Protein AF-A0A0G4L3Q8-F1 (afdb_monomer_lite)

Sequence (216 aa):
FKSEVTLAKNARISALPIKFWKDFDVKRSLVQPDTPHHSVRVFPPTNIKAGADYDQIIHSTGSQHAVQLRLDGLTTVNDATKTVEYWKLKKITWKLEETIKTVAPACKKHQPTTTAEGSAPAAQKGASRTETRILGEKHMHDGWKSDYTATDGHVEFGFEYGVAASLLASSKNGAPGFACDSRSLDGTSVSHALMIEMVVSKEWAPAGKPHLAAQT

Structure (mmCIF, N/CA/C/O backbone):
data_AF-A0A0G4L3Q8-F1
#
_entry.id   AF-A0A0G4L3Q8-F1
#
loop_
_atom_site.group_PDB
_atom_site.id
_atom_site.type_symbol
_atom_site.label_atom_id
_atom_site.label_alt_id
_atom_site.label_comp_id
_atom_site.label_asym_id
_atom_site.label_entity_id
_atom_site.label_seq_id
_atom_site.pdbx_PDB_ins_code
_atom_site.Cartn_x
_atom_site.Cartn_y
_atom_site.Cartn_z
_atom_site.occupancy
_atom_site.B_iso_or_equiv
_atom_site.auth_seq_id
_atom_site.auth_comp_id
_atom_site.auth_asym_id
_atom_site.auth_atom_id
_atom_site.pdbx_PDB_model_num
ATOM 1 N N . PHE A 1 1 ? 10.227 -1.300 -37.462 1.00 63.25 1 PHE A N 1
ATOM 2 C CA . PHE A 1 1 ? 9.785 0.010 -38.000 1.00 63.25 1 PHE A CA 1
ATOM 3 C C . PHE A 1 1 ? 10.707 0.405 -39.142 1.00 63.25 1 PHE A C 1
ATOM 5 O O . PHE A 1 1 ? 11.918 0.273 -38.986 1.00 63.25 1 PHE A O 1
ATOM 12 N N . LYS A 1 2 ? 10.152 0.843 -40.277 1.00 68.38 2 LYS A N 1
ATOM 13 C CA . LYS A 1 2 ? 10.918 1.235 -41.467 1.00 68.38 2 LYS A CA 1
ATOM 14 C C . LYS A 1 2 ? 10.494 2.642 -41.875 1.00 68.38 2 LYS A C 1
ATOM 16 O O . LYS A 1 2 ? 9.310 2.859 -42.114 1.00 68.38 2 LYS A O 1
ATOM 21 N N . SER A 1 3 ? 11.444 3.568 -41.940 1.00 67.56 3 SER A N 1
ATOM 22 C CA . SER A 1 3 ? 11.208 4.924 -42.437 1.00 67.56 3 SER A CA 1
ATOM 23 C C . SER A 1 3 ? 12.255 5.310 -43.475 1.00 67.56 3 SER A C 1
ATOM 25 O O . SER A 1 3 ? 13.402 4.854 -43.448 1.00 67.56 3 SER A O 1
ATOM 27 N N . GLU A 1 4 ? 11.828 6.140 -44.417 1.00 73.94 4 GLU A N 1
ATOM 28 C CA . GLU A 1 4 ? 12.645 6.629 -45.519 1.00 73.94 4 GLU A CA 1
ATOM 29 C C . GLU A 1 4 ? 12.457 8.141 -45.616 1.00 73.94 4 GLU A C 1
ATOM 31 O O . GLU A 1 4 ? 11.328 8.630 -45.659 1.00 73.94 4 GLU A O 1
ATOM 36 N N . VAL A 1 5 ? 13.564 8.885 -45.599 1.00 66.81 5 VAL A N 1
ATOM 37 C CA . VAL A 1 5 ? 13.563 10.343 -45.759 1.00 66.81 5 VAL A CA 1
ATOM 38 C C . VAL A 1 5 ? 14.335 10.691 -47.021 1.00 66.81 5 VAL A C 1
ATOM 40 O O . VAL A 1 5 ? 15.497 10.313 -47.183 1.00 66.81 5 VAL A O 1
ATOM 43 N N . THR A 1 6 ? 13.682 11.451 -47.899 1.00 67.50 6 THR A N 1
ATOM 44 C CA . THR A 1 6 ? 14.290 12.005 -49.112 1.00 67.50 6 THR A CA 1
ATOM 45 C C . THR A 1 6 ? 14.382 13.517 -48.957 1.00 67.50 6 THR A C 1
ATOM 47 O O . THR A 1 6 ? 13.378 14.181 -48.697 1.00 67.50 6 THR A O 1
ATOM 50 N N .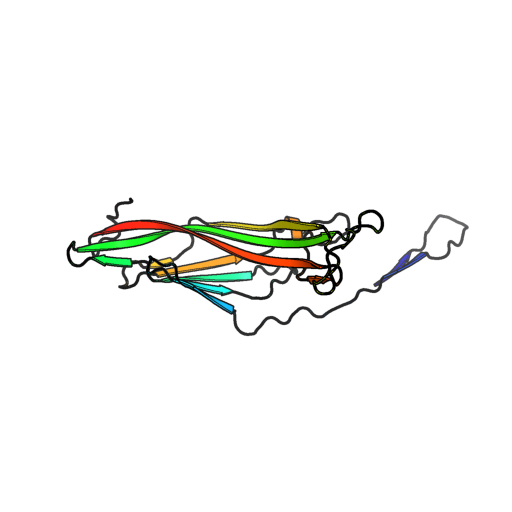 LEU A 1 7 ? 15.587 14.076 -49.076 1.00 57.00 7 LEU A N 1
ATOM 51 C CA . LEU A 1 7 ? 15.808 15.508 -48.894 1.00 57.00 7 LEU A CA 1
ATOM 52 C C . LEU A 1 7 ? 15.445 16.259 -50.185 1.00 57.00 7 LEU A C 1
ATOM 54 O O . LEU A 1 7 ? 16.204 16.238 -51.151 1.00 57.00 7 LEU A O 1
ATOM 58 N N . ALA A 1 8 ? 14.304 16.946 -50.207 1.00 58.22 8 ALA A N 1
ATOM 59 C CA . ALA A 1 8 ? 13.959 17.841 -51.306 1.00 58.22 8 ALA A CA 1
ATOM 60 C C . ALA A 1 8 ? 14.675 19.188 -51.114 1.00 58.22 8 ALA A C 1
ATOM 62 O O . ALA A 1 8 ? 14.182 20.073 -50.417 1.00 58.22 8 ALA A O 1
ATOM 63 N N . LYS A 1 9 ? 15.860 19.356 -51.710 1.00 54.56 9 LYS A N 1
ATOM 64 C CA . LYS A 1 9 ? 16.440 20.690 -51.928 1.00 54.56 9 LYS A CA 1
ATOM 65 C C . LYS A 1 9 ? 16.333 21.047 -53.402 1.00 54.56 9 LYS A C 1
ATOM 67 O O . LYS A 1 9 ? 16.635 20.226 -54.264 1.00 54.56 9 LYS A O 1
ATOM 72 N N . ASN A 1 10 ? 15.874 22.274 -53.651 1.00 57.44 10 ASN A N 1
ATOM 73 C CA . ASN A 1 10 ? 15.723 22.867 -54.974 1.00 57.44 10 ASN A CA 1
ATOM 74 C C . ASN A 1 10 ? 16.906 22.520 -55.882 1.00 57.44 10 ASN A C 1
ATOM 76 O O . ASN A 1 10 ? 18.047 22.826 -55.558 1.00 57.44 10 ASN A O 1
ATOM 80 N N . ALA A 1 11 ? 16.562 21.895 -57.008 1.00 55.97 11 ALA A N 1
ATOM 81 C CA . ALA A 1 11 ? 17.359 21.687 -58.207 1.00 55.97 11 ALA A CA 1
ATOM 82 C C . ALA A 1 11 ? 18.803 21.172 -58.008 1.00 55.97 11 ALA A C 1
ATOM 84 O O . ALA A 1 11 ? 19.736 21.923 -57.749 1.00 55.97 11 ALA A O 1
ATOM 85 N N . ARG A 1 12 ? 18.977 19.892 -58.369 1.00 51.91 12 ARG A N 1
ATOM 86 C CA . ARG A 1 12 ? 20.240 19.246 -58.776 1.00 51.91 12 ARG A CA 1
ATOM 87 C C . ARG A 1 12 ? 21.210 18.883 -57.647 1.00 51.91 12 ARG A C 1
ATOM 89 O O . ARG A 1 12 ? 22.317 19.389 -57.604 1.00 51.91 12 ARG A O 1
ATOM 96 N N . ILE A 1 13 ? 20.825 17.908 -56.826 1.00 53.53 13 ILE A N 1
ATOM 97 C CA . ILE A 1 13 ? 21.628 16.712 -56.502 1.00 53.53 13 ILE A CA 1
ATOM 98 C C . ILE A 1 13 ? 20.611 15.629 -56.114 1.00 53.53 13 ILE A C 1
ATOM 100 O O . ILE A 1 13 ? 19.803 15.826 -55.210 1.00 53.53 13 ILE A O 1
ATOM 104 N N . SER A 1 14 ? 20.625 14.497 -56.821 1.00 55.94 14 SER A N 1
ATOM 105 C CA . SER A 1 14 ? 19.883 13.287 -56.448 1.00 55.94 14 SER A CA 1
ATOM 106 C C . SER A 1 14 ? 20.507 12.714 -55.173 1.00 55.94 14 SER A C 1
ATOM 108 O O . SER A 1 14 ? 21.403 11.872 -55.239 1.00 55.94 14 SER A O 1
ATOM 110 N N . ALA A 1 15 ? 20.097 13.215 -54.009 1.00 61.34 15 ALA A N 1
ATOM 111 C CA . ALA A 1 15 ? 20.537 12.669 -52.734 1.00 61.34 15 ALA A CA 1
ATOM 112 C C . ALA A 1 15 ? 19.872 11.301 -52.528 1.00 61.34 15 ALA A C 1
ATOM 114 O O . ALA A 1 15 ? 18.645 11.198 -52.531 1.00 61.34 15 ALA A O 1
ATOM 115 N N . LEU A 1 16 ? 20.687 10.252 -52.384 1.00 67.12 16 LEU A N 1
ATOM 116 C CA . LEU A 1 16 ? 20.197 8.905 -52.100 1.00 67.12 16 LEU A CA 1
ATOM 117 C C . LEU A 1 16 ? 19.364 8.922 -50.806 1.00 67.12 16 LEU A C 1
ATOM 119 O O . LEU A 1 16 ? 19.786 9.547 -49.826 1.00 67.12 16 LEU A O 1
ATOM 123 N N . PRO A 1 17 ? 18.193 8.264 -50.787 1.00 71.06 17 PRO A N 1
ATOM 124 C CA . PRO A 1 17 ? 17.316 8.273 -49.627 1.00 71.06 17 PRO A CA 1
ATOM 125 C C . PRO A 1 17 ? 18.014 7.644 -48.419 1.00 71.06 17 PRO A C 1
ATOM 127 O O . PRO A 1 17 ? 18.579 6.549 -48.505 1.00 71.06 17 PRO A O 1
ATOM 130 N N . ILE A 1 18 ? 17.960 8.336 -47.280 1.00 78.31 18 ILE A N 1
ATOM 131 C CA . ILE A 1 18 ? 18.480 7.813 -46.018 1.00 78.31 18 ILE A CA 1
ATOM 132 C C . ILE A 1 18 ? 17.416 6.873 -45.456 1.00 78.31 18 ILE A C 1
ATOM 134 O O . ILE A 1 18 ? 16.286 7.282 -45.171 1.00 78.31 18 ILE A O 1
ATOM 138 N N . LYS A 1 19 ? 17.783 5.598 -45.321 1.00 79.12 19 LYS A N 1
ATOM 139 C CA . LYS A 1 19 ? 16.910 4.537 -44.813 1.00 79.12 19 LYS A CA 1
ATOM 140 C C . LYS A 1 19 ? 17.268 4.237 -43.369 1.00 79.12 19 LYS A C 1
ATOM 142 O O . LYS A 1 19 ? 18.431 3.999 -43.057 1.00 79.12 19 LYS A O 1
ATOM 147 N N . PHE A 1 20 ? 16.259 4.209 -42.508 1.00 76.44 20 PHE A N 1
ATOM 148 C CA . PHE A 1 20 ? 16.401 3.801 -41.118 1.00 76.44 20 PHE A CA 1
ATOM 149 C C . PHE A 1 20 ? 15.514 2.584 -40.857 1.00 76.44 20 PHE A C 1
ATOM 151 O O . PHE A 1 20 ? 14.317 2.588 -41.164 1.00 76.44 20 PHE A O 1
ATOM 158 N N . TRP A 1 21 ? 16.101 1.532 -40.288 1.00 80.06 21 TRP A N 1
ATOM 159 C CA . TRP A 1 21 ? 15.371 0.368 -39.801 1.00 80.06 21 TRP A CA 1
ATOM 160 C C . TRP A 1 21 ? 15.714 0.127 -38.335 1.00 80.06 21 TRP A C 1
ATOM 162 O O . TRP A 1 21 ? 16.867 0.220 -37.919 1.00 80.06 21 TRP A O 1
ATOM 172 N N . LYS A 1 22 ? 14.679 -0.170 -37.552 1.00 78.31 22 LYS A N 1
ATOM 173 C CA . LYS A 1 22 ? 14.810 -0.608 -36.166 1.00 78.31 22 LYS A CA 1
ATOM 174 C C . LYS A 1 22 ? 13.884 -1.787 -35.942 1.00 78.31 22 LYS A C 1
ATOM 176 O O . LYS A 1 22 ? 12.665 -1.659 -36.124 1.00 78.31 22 LYS A O 1
ATOM 181 N N . ASP A 1 23 ? 14.472 -2.901 -35.541 1.00 80.00 23 ASP A N 1
ATOM 182 C CA . ASP A 1 23 ? 13.734 -4.073 -35.102 1.00 80.00 23 ASP A CA 1
ATOM 183 C C . ASP A 1 23 ? 13.290 -3.859 -33.657 1.00 80.00 23 ASP A C 1
ATOM 185 O O . ASP A 1 23 ? 14.050 -3.380 -32.811 1.00 80.00 23 ASP A O 1
ATOM 189 N N . PHE A 1 24 ? 12.019 -4.147 -33.399 1.00 68.00 24 PHE A N 1
ATOM 190 C CA . PHE A 1 24 ? 11.442 -4.110 -32.065 1.00 68.00 24 PHE A CA 1
ATOM 191 C C . PHE A 1 24 ? 11.062 -5.533 -31.698 1.00 68.00 24 PHE A C 1
ATOM 193 O O . PHE A 1 24 ? 10.294 -6.172 -32.415 1.00 68.00 24 PHE A O 1
ATOM 200 N N . ASP A 1 25 ? 11.604 -6.013 -30.587 1.00 66.56 25 ASP A N 1
ATOM 201 C CA . ASP A 1 25 ? 11.189 -7.278 -30.001 1.00 66.56 25 ASP A CA 1
ATOM 202 C C . ASP A 1 25 ? 9.809 -7.081 -29.360 1.00 66.56 25 ASP A C 1
ATOM 204 O O . ASP A 1 25 ? 9.678 -6.505 -28.276 1.00 66.56 25 ASP A O 1
ATOM 208 N N . VAL A 1 26 ? 8.760 -7.462 -30.091 1.00 70.25 26 VAL A N 1
ATOM 209 C CA . VAL A 1 26 ? 7.376 -7.362 -29.622 1.00 70.25 26 VAL A CA 1
ATOM 210 C C . VAL A 1 26 ? 7.051 -8.623 -28.835 1.00 70.25 26 VAL A C 1
ATOM 212 O O . VAL A 1 26 ? 6.753 -9.673 -29.402 1.00 70.25 26 VAL A O 1
ATOM 215 N N . LYS A 1 27 ? 7.079 -8.509 -27.508 1.00 71.19 27 LYS A N 1
ATOM 216 C CA . LYS A 1 27 ? 6.591 -9.553 -26.603 1.00 71.19 27 LYS A CA 1
ATOM 217 C C . LYS A 1 27 ? 5.124 -9.313 -26.272 1.00 71.19 27 LYS A C 1
ATOM 219 O O . LYS A 1 27 ? 4.662 -8.173 -26.242 1.00 71.19 27 LYS A O 1
ATOM 224 N N . ARG A 1 28 ? 4.385 -10.394 -26.012 1.00 67.69 28 ARG A N 1
ATOM 225 C CA . ARG A 1 28 ? 3.036 -10.288 -25.446 1.00 67.69 28 ARG A CA 1
ATOM 226 C C . ARG A 1 28 ? 3.139 -9.739 -24.026 1.00 67.69 28 ARG A C 1
ATOM 228 O O . ARG A 1 28 ? 4.090 -10.057 -23.312 1.00 67.69 28 ARG A O 1
ATOM 235 N N . SER A 1 29 ? 2.166 -8.924 -23.631 1.00 71.38 29 SER A N 1
ATOM 236 C CA . SER A 1 29 ? 2.003 -8.557 -22.229 1.00 71.38 29 SER A CA 1
ATOM 237 C C . SER A 1 29 ? 1.800 -9.815 -21.389 1.00 71.38 29 SER A C 1
ATOM 239 O O . SER A 1 29 ? 1.305 -10.834 -21.881 1.00 71.38 29 SER A O 1
ATOM 241 N N . LEU A 1 30 ? 2.186 -9.742 -20.118 1.00 78.50 30 LEU A N 1
ATOM 242 C CA . LEU A 1 30 ? 1.838 -10.794 -19.175 1.00 78.50 30 LEU A CA 1
ATOM 243 C C . LEU A 1 30 ? 0.310 -10.895 -19.092 1.00 78.50 30 LEU A C 1
ATOM 245 O O . LEU A 1 30 ? -0.377 -9.873 -19.106 1.00 78.50 30 LEU A O 1
ATOM 249 N N . VAL A 1 31 ? -0.205 -12.122 -19.072 1.00 80.00 31 VAL A N 1
ATOM 250 C CA . VAL A 1 31 ? -1.642 -12.378 -18.951 1.00 80.00 31 VAL A CA 1
ATOM 251 C C . VAL A 1 31 ? -2.029 -12.154 -17.497 1.00 80.00 31 VAL A C 1
ATOM 253 O O . VAL A 1 31 ? -1.439 -12.766 -16.606 1.00 80.00 31 VAL A O 1
ATOM 256 N N . GLN A 1 32 ? -2.989 -11.264 -17.267 1.00 80.50 32 GLN A N 1
ATOM 257 C CA . GLN A 1 32 ? -3.544 -11.032 -15.943 1.00 80.50 32 GLN A CA 1
ATOM 258 C C . GLN A 1 32 ? -4.293 -12.292 -15.480 1.00 80.50 32 GLN A C 1
ATOM 260 O O . GLN A 1 32 ? -5.039 -12.865 -16.277 1.00 80.50 32 GLN A O 1
ATOM 265 N N . PRO A 1 33 ? -4.085 -12.760 -14.237 1.00 84.75 33 PRO A N 1
ATOM 266 C CA . PRO A 1 33 ? -4.863 -13.865 -13.692 1.00 84.75 33 PRO A CA 1
ATOM 267 C C . PRO A 1 33 ? -6.355 -13.516 -13.651 1.00 84.75 33 PRO A C 1
ATOM 269 O O . PRO A 1 33 ? -6.707 -12.373 -13.368 1.00 84.75 33 PRO A O 1
ATOM 272 N N . ASP A 1 34 ? -7.227 -14.504 -13.867 1.00 84.12 34 ASP A N 1
ATOM 273 C CA . ASP A 1 34 ? -8.686 -14.302 -13.831 1.00 84.12 34 ASP A CA 1
ATOM 274 C C . ASP A 1 34 ? -9.199 -13.907 -12.435 1.00 84.12 34 ASP A C 1
ATOM 276 O O . ASP A 1 34 ? -10.264 -13.307 -12.295 1.00 84.12 34 ASP A O 1
ATOM 280 N N . THR A 1 35 ? -8.446 -14.259 -11.390 1.00 86.38 35 THR A N 1
ATOM 281 C CA . THR A 1 35 ? -8.783 -13.967 -9.996 1.00 86.38 35 THR A CA 1
ATOM 282 C C . THR A 1 35 ? -7.779 -12.991 -9.387 1.00 86.38 35 THR A C 1
ATOM 284 O O . THR A 1 35 ? -6.574 -13.266 -9.456 1.00 86.38 35 THR A O 1
ATOM 287 N N . PRO A 1 36 ? -8.244 -11.916 -8.721 1.00 88.62 36 PRO A N 1
ATOM 288 C CA . PRO A 1 36 ? -7.380 -11.037 -7.945 1.00 88.62 36 PRO A CA 1
ATOM 289 C C . PRO A 1 36 ? -6.593 -11.811 -6.891 1.00 88.62 36 PRO A C 1
ATOM 291 O O . PRO A 1 36 ? -7.048 -12.821 -6.349 1.00 88.62 36 PRO A O 1
ATOM 294 N N . HIS A 1 37 ? -5.396 -11.328 -6.589 1.00 92.12 37 HIS A N 1
ATOM 295 C CA . HIS A 1 37 ? -4.587 -11.914 -5.539 1.00 92.12 37 HIS A CA 1
ATOM 296 C C . HIS A 1 37 ? -5.057 -11.425 -4.174 1.00 92.12 37 HIS A C 1
ATOM 298 O O . HIS A 1 37 ? -5.067 -10.222 -3.914 1.00 92.12 37 HIS A O 1
ATOM 304 N N . HIS A 1 38 ? -5.366 -12.379 -3.298 1.00 94.62 38 HIS A N 1
ATOM 305 C CA . HIS A 1 38 ? -5.764 -12.127 -1.921 1.00 94.62 38 HIS A CA 1
ATOM 306 C C . HIS A 1 38 ? -4.566 -12.263 -0.975 1.00 94.62 38 HIS A C 1
ATOM 308 O O . HIS A 1 38 ? -3.898 -13.298 -0.937 1.00 94.62 38 HIS A O 1
ATOM 314 N N . SER A 1 39 ? -4.295 -11.227 -0.188 1.00 93.81 39 SER A N 1
ATOM 315 C CA . SER A 1 39 ? -3.207 -11.189 0.791 1.00 93.81 39 SER A CA 1
ATOM 316 C C . SER A 1 39 ? -3.744 -10.828 2.166 1.00 93.81 39 SER A C 1
ATOM 318 O O . SER A 1 39 ? -4.487 -9.861 2.298 1.00 93.81 39 SER A O 1
ATOM 320 N N . VAL A 1 40 ? -3.337 -11.566 3.201 1.00 95.19 40 VAL A N 1
ATOM 321 C CA . VAL A 1 40 ? -3.768 -11.324 4.584 1.00 95.19 40 VAL A CA 1
ATOM 322 C C . VAL A 1 40 ? -2.565 -11.077 5.478 1.00 95.19 40 VAL A C 1
ATOM 324 O O . VAL A 1 40 ? -1.587 -11.827 5.461 1.00 95.19 40 VAL A O 1
ATOM 327 N N . ARG A 1 41 ? -2.655 -10.040 6.309 1.00 94.81 41 ARG A N 1
ATOM 328 C CA . ARG A 1 41 ? -1.706 -9.746 7.381 1.00 94.81 41 ARG A CA 1
ATOM 329 C C . ARG A 1 41 ? -2.431 -9.660 8.711 1.00 94.81 41 ARG A C 1
ATOM 331 O O . ARG A 1 41 ? -3.434 -8.970 8.836 1.00 94.81 41 ARG A O 1
ATOM 338 N N . VAL A 1 42 ? -1.894 -10.341 9.711 1.00 94.75 42 VAL A N 1
ATOM 339 C CA . VAL A 1 42 ? -2.363 -10.265 11.096 1.00 94.75 42 VAL A CA 1
ATOM 340 C C . VAL A 1 42 ? -1.344 -9.447 11.878 1.00 94.75 42 VAL A C 1
ATOM 342 O O . VAL A 1 42 ? -0.142 -9.634 11.676 1.00 94.75 42 VAL A O 1
ATOM 345 N N . PHE A 1 43 ? -1.803 -8.560 12.762 1.00 92.06 43 PHE A N 1
ATOM 346 C CA . PHE A 1 43 ? -0.935 -7.657 13.526 1.00 92.06 43 PHE A CA 1
ATOM 347 C C . PHE A 1 43 ? -0.931 -7.959 15.035 1.00 92.06 43 PHE A C 1
ATOM 349 O O . PHE A 1 43 ? -1.505 -7.194 15.812 1.00 92.06 43 PHE A O 1
ATOM 356 N N . PRO A 1 44 ? -0.251 -9.021 15.506 1.00 91.94 44 PRO A N 1
ATOM 357 C CA . PRO A 1 44 ? -0.034 -9.220 16.937 1.00 91.94 44 PRO A CA 1
ATOM 358 C C . PRO A 1 44 ? 0.732 -8.038 17.567 1.00 91.94 44 PRO A C 1
ATOM 360 O O . PRO A 1 44 ? 1.614 -7.476 16.915 1.00 91.94 44 PRO A O 1
ATOM 363 N N . PRO A 1 45 ? 0.442 -7.653 18.824 1.00 88.12 45 PRO A N 1
ATOM 364 C CA . PRO A 1 45 ? -0.476 -8.294 19.774 1.00 88.12 45 PRO A CA 1
ATOM 365 C C . PRO A 1 45 ? -1.950 -7.879 19.617 1.00 88.12 45 PRO A C 1
ATOM 367 O O . PRO A 1 45 ? -2.772 -8.244 20.450 1.00 88.12 45 PRO A O 1
ATOM 370 N N . THR A 1 46 ? -2.296 -7.088 18.599 1.00 88.38 46 THR A N 1
ATOM 371 C CA . THR A 1 46 ? -3.686 -6.679 18.356 1.00 88.38 46 THR A CA 1
ATOM 372 C C . THR A 1 46 ? -4.479 -7.786 17.660 1.00 88.38 46 THR A C 1
ATOM 374 O O . THR A 1 46 ? -3.907 -8.694 17.053 1.00 88.38 46 THR A O 1
ATOM 377 N N . ASN A 1 47 ? -5.807 -7.680 17.697 1.00 88.62 47 ASN A N 1
ATOM 378 C CA . ASN A 1 47 ? -6.697 -8.557 16.934 1.00 88.62 47 ASN A CA 1
ATOM 379 C C . ASN A 1 47 ? -6.857 -8.116 15.470 1.00 88.62 47 ASN A C 1
ATOM 381 O O . ASN A 1 47 ? -7.581 -8.769 14.722 1.00 88.62 47 ASN A O 1
ATOM 385 N N . ILE A 1 48 ? -6.176 -7.039 15.052 1.00 93.00 48 ILE A N 1
ATOM 386 C CA . ILE A 1 48 ? -6.347 -6.441 13.730 1.00 93.00 48 ILE A CA 1
ATOM 387 C C . ILE A 1 48 ? -5.851 -7.401 12.648 1.00 93.00 48 ILE A C 1
ATOM 389 O O . ILE A 1 48 ? -4.707 -7.877 12.671 1.00 93.00 48 ILE A O 1
ATOM 393 N N . LYS A 1 49 ? -6.710 -7.630 11.658 1.00 94.94 49 LYS A N 1
ATOM 394 C CA . LYS A 1 49 ? -6.398 -8.365 10.431 1.00 94.94 49 LYS A CA 1
ATOM 395 C C . LYS A 1 49 ? -6.631 -7.449 9.242 1.00 94.94 49 LYS A C 1
ATOM 397 O O . LYS A 1 49 ? -7.680 -6.828 9.160 1.00 94.94 49 LYS A O 1
ATOM 402 N N . ALA A 1 50 ? -5.667 -7.376 8.333 1.00 96.00 50 ALA A N 1
ATOM 403 C CA . ALA A 1 50 ? -5.792 -6.666 7.068 1.00 96.00 50 ALA A CA 1
ATOM 404 C C . ALA A 1 50 ? -5.808 -7.661 5.911 1.00 96.00 50 ALA A C 1
ATOM 406 O O . ALA A 1 50 ? -4.822 -8.369 5.703 1.00 96.00 50 ALA A O 1
ATOM 407 N N . GLY A 1 51 ? -6.908 -7.700 5.168 1.00 96.25 51 GLY A N 1
ATOM 408 C CA . GLY A 1 51 ? -7.034 -8.381 3.884 1.00 96.25 51 GLY A CA 1
ATOM 409 C C . GLY A 1 51 ? -6.913 -7.383 2.735 1.00 96.25 51 GLY A C 1
ATOM 410 O O . GLY A 1 51 ? -7.452 -6.283 2.826 1.00 96.25 51 GLY A O 1
ATOM 411 N N . ALA A 1 52 ? -6.204 -7.754 1.673 1.00 95.62 52 ALA A N 1
ATOM 412 C CA . ALA A 1 52 ? -6.043 -6.963 0.459 1.00 95.62 52 ALA A CA 1
ATOM 413 C C . ALA A 1 52 ? -6.295 -7.827 -0.776 1.00 95.62 52 ALA A C 1
ATOM 415 O O . ALA A 1 52 ? -5.617 -8.840 -0.951 1.00 95.62 52 ALA A O 1
ATOM 416 N N . ASP A 1 53 ? -7.188 -7.378 -1.649 1.00 95.31 53 ASP A N 1
ATOM 417 C CA . ASP A 1 53 ? -7.435 -7.951 -2.969 1.00 95.31 53 ASP A CA 1
ATOM 418 C C . ASP A 1 53 ? -6.935 -6.980 -4.037 1.00 95.31 53 ASP A C 1
ATOM 420 O O . ASP A 1 53 ? -7.342 -5.815 -4.063 1.00 95.31 53 ASP A O 1
ATOM 424 N N . TYR A 1 54 ? -6.016 -7.435 -4.888 1.00 92.50 54 TYR A N 1
ATOM 425 C CA . TYR A 1 54 ? -5.383 -6.591 -5.903 1.00 92.50 54 TYR A CA 1
ATOM 426 C C . TYR A 1 54 ? -4.848 -7.392 -7.092 1.00 92.50 54 TYR A C 1
ATOM 428 O O . TYR A 1 54 ? -4.636 -8.606 -7.023 1.00 92.50 54 TYR A O 1
ATOM 436 N N . ASP A 1 55 ? -4.574 -6.684 -8.183 1.00 88.75 55 ASP A N 1
ATOM 437 C CA . ASP A 1 55 ? -3.990 -7.259 -9.387 1.00 88.75 55 ASP A CA 1
ATOM 438 C C . ASP A 1 55 ? -2.475 -7.439 -9.250 1.00 88.75 55 ASP A C 1
ATOM 440 O O . ASP A 1 55 ? -1.734 -6.516 -8.906 1.00 88.75 55 ASP A O 1
ATOM 444 N N . GLN A 1 56 ? -1.980 -8.639 -9.562 1.00 84.31 56 GLN A N 1
ATOM 445 C CA . GLN A 1 56 ? -0.544 -8.937 -9.471 1.00 84.31 56 GLN A CA 1
ATOM 446 C C . GLN A 1 56 ? 0.283 -8.252 -10.562 1.00 84.31 56 GLN A C 1
ATOM 448 O O . GLN A 1 56 ? 1.497 -8.115 -10.416 1.00 84.31 56 GLN A O 1
ATOM 453 N N . ILE A 1 57 ? -0.352 -7.865 -11.670 1.00 85.88 57 ILE A N 1
ATOM 454 C CA . ILE A 1 57 ? 0.324 -7.364 -12.865 1.00 85.88 57 ILE A CA 1
ATOM 455 C C . ILE A 1 57 ? -0.109 -5.927 -13.116 1.00 85.88 57 ILE A C 1
ATOM 457 O O . ILE A 1 57 ? -1.260 -5.653 -13.437 1.00 85.88 57 ILE A O 1
ATOM 461 N N . ILE A 1 58 ? 0.851 -5.010 -13.021 1.00 83.31 58 ILE A N 1
ATOM 462 C CA . ILE A 1 58 ? 0.635 -3.588 -13.279 1.00 83.31 58 ILE A CA 1
ATOM 463 C C . ILE A 1 58 ? 1.019 -3.297 -14.731 1.00 83.31 58 ILE A C 1
ATOM 465 O O . ILE A 1 58 ? 2.196 -3.312 -15.095 1.00 83.31 58 ILE A O 1
ATOM 469 N N . HIS A 1 59 ? 0.031 -3.007 -15.573 1.00 79.06 59 HIS A N 1
ATOM 470 C CA . HIS A 1 59 ? 0.272 -2.579 -16.949 1.00 79.06 59 HIS A CA 1
ATOM 471 C C . HIS A 1 59 ? 0.612 -1.089 -17.041 1.00 79.06 59 HIS A C 1
ATOM 473 O O . HIS A 1 59 ? -0.008 -0.243 -16.400 1.00 79.06 59 HIS A O 1
ATOM 479 N N . SER A 1 60 ? 1.578 -0.768 -17.90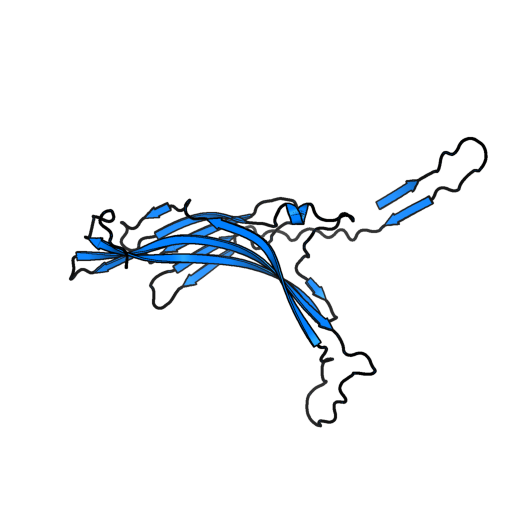2 1.00 68.81 60 SER A N 1
ATOM 480 C CA . SER A 1 60 ? 2.052 0.596 -18.161 1.00 68.81 60 SER A CA 1
ATOM 481 C C . SER A 1 60 ? 1.126 1.432 -19.046 1.00 68.81 60 SER A C 1
ATOM 483 O O . SER A 1 60 ? 1.315 2.640 -19.161 1.00 68.81 60 SER A O 1
ATOM 485 N N . THR A 1 61 ? 0.136 0.817 -19.694 1.00 66.31 61 THR A N 1
ATOM 486 C CA . THR A 1 61 ? -0.667 1.433 -20.766 1.00 66.31 61 THR A CA 1
ATOM 487 C C . THR A 1 61 ? -1.807 2.328 -20.254 1.00 66.31 61 THR A C 1
ATOM 489 O O . THR A 1 61 ? -2.738 2.628 -20.992 1.00 66.31 61 THR A O 1
ATOM 492 N N . GLY A 1 62 ? -1.722 2.805 -19.008 1.00 56.91 62 GLY A N 1
ATOM 493 C CA . GLY A 1 62 ? -2.621 3.831 -18.472 1.00 56.91 62 GLY A CA 1
ATOM 494 C C . GLY A 1 62 ? -3.853 3.320 -17.722 1.00 56.91 62 GLY A C 1
ATOM 495 O O . GLY A 1 62 ? -4.724 4.127 -17.412 1.00 56.91 62 GLY A O 1
ATOM 496 N N . SER A 1 63 ? -3.941 2.027 -17.395 1.00 62.25 63 SER A N 1
ATOM 497 C CA . SER A 1 63 ? -4.967 1.538 -16.468 1.00 62.25 63 SER A CA 1
ATOM 498 C C . SER A 1 63 ? -4.553 1.842 -15.027 1.00 62.25 63 SER A C 1
ATOM 500 O O . SER A 1 63 ? -3.483 1.423 -14.580 1.00 62.25 63 SER A O 1
ATOM 502 N N . GLN A 1 64 ? -5.396 2.570 -14.300 1.00 71.62 64 GLN A N 1
ATOM 503 C CA . GLN A 1 64 ? -5.309 2.645 -12.846 1.00 71.62 64 GLN A CA 1
ATOM 504 C C . GLN A 1 64 ? -5.772 1.301 -12.279 1.00 71.62 64 GLN A C 1
ATOM 506 O O . GLN A 1 64 ? -6.828 0.797 -12.655 1.00 71.62 64 GLN A O 1
ATOM 511 N N . HIS A 1 65 ? -4.943 0.695 -11.433 1.00 86.25 65 HIS A N 1
ATOM 512 C CA . HIS A 1 65 ? -5.228 -0.596 -10.805 1.00 86.25 65 HIS A CA 1
ATOM 513 C C . HIS A 1 65 ? -5.937 -0.346 -9.487 1.00 86.25 65 HIS A C 1
ATOM 515 O O . HIS A 1 65 ? -5.651 0.653 -8.830 1.00 86.25 65 HIS A O 1
ATOM 521 N N . ALA A 1 66 ? -6.843 -1.230 -9.086 1.00 90.06 66 ALA A N 1
ATOM 522 C CA . ALA A 1 66 ? -7.598 -1.067 -7.852 1.00 90.06 66 ALA A CA 1
ATOM 523 C C . ALA A 1 66 ? -7.140 -2.069 -6.791 1.00 90.06 66 ALA A C 1
ATOM 525 O O . ALA A 1 66 ? -6.888 -3.236 -7.082 1.00 90.06 66 ALA A O 1
ATOM 526 N N . VAL A 1 67 ? -7.068 -1.605 -5.546 1.00 93.69 67 VAL A N 1
ATOM 527 C CA . VAL A 1 67 ? -6.982 -2.464 -4.363 1.00 93.69 67 VAL A CA 1
ATOM 528 C C . VAL A 1 67 ? -8.291 -2.354 -3.606 1.00 93.69 67 VAL A C 1
ATOM 530 O O . VAL A 1 67 ? -8.772 -1.242 -3.383 1.00 93.69 67 VAL A O 1
ATOM 533 N N . GLN A 1 68 ? -8.829 -3.488 -3.168 1.00 95.75 68 GLN A N 1
ATOM 534 C CA . GLN A 1 68 ? -9.829 -3.543 -2.105 1.00 95.75 68 GLN A CA 1
ATOM 535 C C . GLN A 1 68 ? -9.133 -3.968 -0.817 1.00 95.75 68 GLN A C 1
ATOM 537 O O . GLN A 1 68 ? -8.469 -5.001 -0.787 1.00 95.75 68 GLN A O 1
ATOM 542 N N . LEU A 1 69 ? -9.249 -3.164 0.237 1.00 95.56 69 LEU A N 1
ATOM 543 C CA . LEU A 1 69 ? -8.740 -3.501 1.558 1.00 95.56 69 LEU A CA 1
ATOM 544 C C . LEU A 1 69 ? -9.888 -3.654 2.551 1.00 95.56 69 LEU A C 1
ATOM 546 O O . LEU A 1 69 ? -10.829 -2.856 2.584 1.00 95.56 69 LEU A O 1
ATOM 550 N N . ARG A 1 70 ? -9.736 -4.640 3.426 1.00 95.56 70 ARG A N 1
ATOM 551 C CA . ARG A 1 70 ? -10.606 -4.880 4.565 1.00 95.56 70 ARG A CA 1
ATOM 552 C C . ARG A 1 70 ? -9.780 -5.008 5.837 1.00 95.56 70 ARG A C 1
ATOM 554 O O . ARG A 1 70 ? -8.794 -5.741 5.872 1.00 95.56 70 ARG A O 1
ATOM 561 N N . LEU A 1 71 ? -10.180 -4.281 6.870 1.00 95.56 71 LEU A N 1
ATOM 562 C CA . LEU A 1 71 ? -9.661 -4.396 8.224 1.00 95.56 71 LEU A CA 1
ATOM 563 C C . LEU A 1 71 ? -10.741 -5.007 9.112 1.00 95.56 71 LEU A C 1
ATOM 565 O O . LEU A 1 71 ? -11.828 -4.448 9.200 1.00 95.56 71 LEU A O 1
ATOM 569 N N . ASP A 1 72 ? -10.425 -6.103 9.787 1.00 94.56 72 ASP A N 1
ATOM 570 C CA . ASP A 1 72 ? -11.279 -6.759 10.784 1.00 94.56 72 ASP A CA 1
ATOM 571 C C . ASP A 1 72 ? -10.564 -6.763 12.147 1.00 94.56 72 ASP A C 1
ATOM 573 O O . ASP A 1 72 ? -9.367 -6.456 12.226 1.00 94.56 72 ASP A O 1
ATOM 577 N N . GLY A 1 73 ? -11.259 -7.119 13.232 1.00 92.88 73 GLY A N 1
ATOM 578 C CA . GLY A 1 73 ? -10.640 -7.137 14.561 1.00 92.88 73 GLY A CA 1
ATOM 579 C C . GLY A 1 73 ? -10.502 -5.762 15.205 1.00 92.88 73 GLY A C 1
ATOM 580 O O . GLY A 1 73 ? -9.635 -5.575 16.063 1.00 92.88 73 GLY A O 1
ATOM 581 N N . LEU A 1 74 ? -11.294 -4.775 14.768 1.00 92.56 74 LEU A N 1
ATOM 582 C CA . LEU A 1 74 ? -11.122 -3.388 15.198 1.00 92.56 74 LEU A CA 1
ATOM 583 C C . LEU A 1 74 ? -11.824 -3.066 16.512 1.00 92.56 74 LEU A C 1
ATOM 585 O O . LEU A 1 74 ? -11.548 -2.006 17.056 1.00 92.56 74 LEU A O 1
ATOM 589 N N . THR A 1 75 ? -12.701 -3.919 17.041 1.00 90.25 75 THR A N 1
ATOM 590 C CA . THR A 1 75 ? -13.407 -3.658 18.307 1.00 90.25 75 THR A CA 1
ATOM 591 C C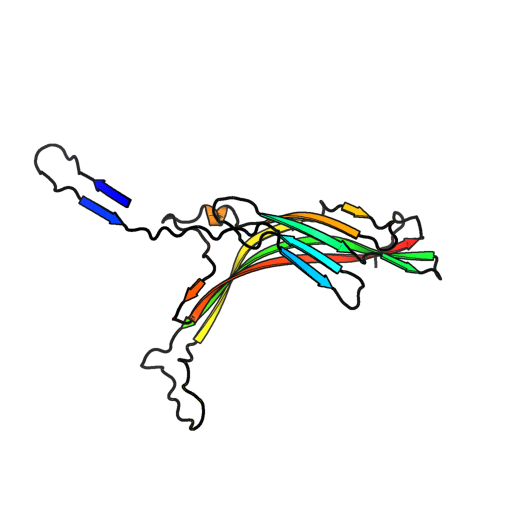 . THR A 1 75 ? -13.109 -4.720 19.348 1.00 90.25 75 THR A C 1
ATOM 593 O O . THR A 1 75 ? -12.949 -5.899 19.046 1.00 90.25 75 THR A O 1
ATOM 596 N N . THR A 1 76 ? -13.078 -4.325 20.613 1.00 87.75 76 THR A N 1
ATOM 597 C CA . THR A 1 76 ? -13.010 -5.245 21.746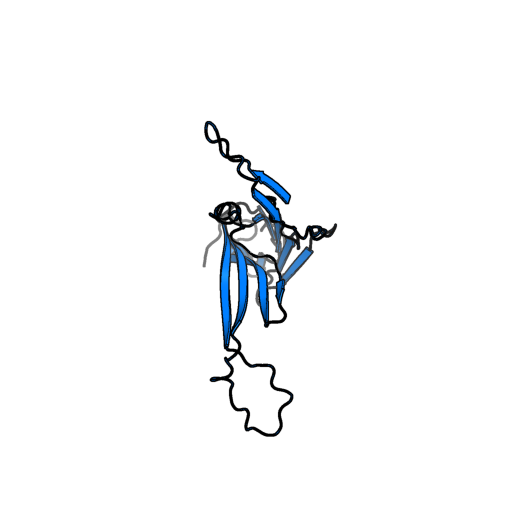 1.00 87.75 76 THR A CA 1
ATOM 598 C C . THR A 1 76 ? -13.926 -4.730 22.845 1.00 87.75 76 THR A C 1
ATOM 600 O O . THR A 1 76 ? -13.773 -3.613 23.341 1.00 87.75 76 THR A O 1
ATOM 603 N N . VAL A 1 77 ? -14.921 -5.539 23.202 1.00 84.00 77 VAL A N 1
ATOM 604 C CA . VAL A 1 77 ? -15.886 -5.206 24.252 1.00 84.00 77 VAL A CA 1
ATOM 605 C C . VAL A 1 77 ? -15.300 -5.596 25.602 1.00 84.00 77 VAL A C 1
ATOM 607 O O . VAL A 1 77 ? -14.813 -6.711 25.778 1.00 84.00 77 VAL A O 1
ATOM 610 N N . ASN A 1 78 ? -15.354 -4.676 26.561 1.00 83.31 78 ASN A N 1
ATOM 611 C CA . ASN A 1 78 ? -15.037 -4.954 27.952 1.00 83.31 78 ASN A CA 1
ATOM 612 C C . ASN A 1 78 ? -16.337 -5.006 28.765 1.00 83.31 78 ASN A C 1
ATOM 614 O O . ASN A 1 78 ? -16.913 -3.973 29.119 1.00 83.31 78 ASN A O 1
ATOM 618 N N . ASP A 1 79 ? -16.788 -6.223 29.071 1.00 81.44 79 ASP A N 1
ATOM 619 C CA . ASP A 1 79 ? -18.040 -6.457 29.798 1.00 81.44 79 ASP A CA 1
ATOM 620 C C . ASP A 1 79 ? -18.007 -5.922 31.236 1.00 81.44 79 ASP A C 1
ATOM 622 O O . ASP A 1 79 ? -19.037 -5.493 31.761 1.00 81.44 79 ASP A O 1
ATOM 626 N N . ALA A 1 80 ? -16.831 -5.884 31.872 1.00 82.69 80 ALA A N 1
ATOM 627 C CA . ALA A 1 80 ? -16.694 -5.429 33.254 1.00 82.69 80 ALA A CA 1
ATOM 628 C C . ALA A 1 80 ? -16.923 -3.916 33.391 1.00 82.69 80 ALA A C 1
ATOM 630 O O . ALA A 1 80 ? -17.554 -3.464 34.346 1.00 82.69 80 ALA A O 1
ATOM 631 N N . THR A 1 81 ? -16.437 -3.127 32.430 1.00 80.69 81 THR A N 1
ATOM 632 C CA . THR A 1 81 ? -16.553 -1.659 32.435 1.00 80.69 81 THR A CA 1
ATOM 633 C C . THR A 1 81 ? -17.682 -1.139 31.546 1.00 80.69 81 THR A C 1
ATOM 635 O O . THR A 1 81 ? -17.940 0.064 31.543 1.00 80.69 81 THR A O 1
ATOM 638 N N . LYS A 1 82 ? -18.373 -2.019 30.802 1.00 82.62 82 LYS A N 1
ATOM 639 C CA . LYS A 1 82 ? -19.376 -1.663 29.777 1.00 82.62 82 LYS A CA 1
ATOM 640 C C . LYS A 1 82 ? -18.843 -0.651 28.753 1.00 82.62 82 LYS A C 1
ATOM 642 O O . LYS A 1 82 ? -19.588 0.193 28.246 1.00 82.62 82 LYS A O 1
ATOM 647 N N . THR A 1 83 ? -17.548 -0.725 28.459 1.00 83.19 83 THR A N 1
ATOM 648 C CA . THR A 1 83 ? -16.883 0.105 27.452 1.00 83.19 83 THR A CA 1
ATOM 649 C C . THR A 1 83 ? -16.476 -0.750 26.263 1.00 83.19 83 THR A C 1
ATOM 651 O O . THR A 1 83 ? -16.195 -1.939 26.391 1.00 83.19 83 THR A O 1
ATOM 654 N N . VAL A 1 84 ? -16.448 -0.131 25.093 1.00 85.50 84 VAL A N 1
ATOM 655 C CA . VAL A 1 84 ? -15.928 -0.714 23.862 1.00 85.50 84 VAL A CA 1
ATOM 656 C C . VAL A 1 84 ? -14.645 0.021 23.527 1.00 85.50 84 VAL A C 1
ATOM 658 O O . VAL A 1 84 ? -14.635 1.247 23.399 1.00 85.50 84 VAL A O 1
ATOM 661 N N . GLU A 1 85 ? -13.567 -0.738 23.420 1.00 87.81 85 GLU A N 1
ATOM 662 C CA . GLU A 1 85 ? -12.328 -0.289 22.808 1.00 87.81 85 GLU A CA 1
ATOM 663 C C . GLU A 1 85 ? -12.450 -0.473 21.300 1.00 87.81 85 GLU A C 1
ATOM 665 O O . GLU A 1 85 ? -12.908 -1.526 20.847 1.00 87.81 85 GLU A O 1
ATOM 670 N N . TYR A 1 86 ? -12.030 0.515 20.515 1.00 88.88 86 TYR A N 1
ATOM 671 C CA . TYR A 1 86 ? -11.941 0.329 19.077 1.00 88.88 86 TYR A CA 1
ATOM 672 C C . TYR A 1 86 ? -10.735 1.021 18.438 1.00 88.88 86 TYR A C 1
ATOM 674 O O . TYR A 1 86 ? -10.241 2.052 18.896 1.00 88.88 86 TYR A O 1
ATOM 682 N N . TRP A 1 87 ? -10.263 0.427 17.347 1.00 91.88 87 TRP A N 1
ATOM 683 C CA . TRP A 1 87 ? -9.172 0.905 16.513 1.00 91.88 87 TRP A CA 1
ATOM 684 C C . TRP A 1 87 ? -9.738 1.705 15.351 1.00 91.88 87 TRP A C 1
ATOM 686 O O . TRP A 1 87 ? -10.277 1.157 14.391 1.00 91.88 87 TRP A O 1
ATOM 696 N N . LYS A 1 88 ? -9.609 3.027 15.431 1.00 91.50 88 LYS A N 1
ATOM 697 C CA . LYS A 1 88 ? -10.071 3.933 14.388 1.00 91.50 88 LYS A CA 1
ATOM 698 C C . LYS A 1 88 ? -8.979 4.187 13.368 1.00 91.50 88 LYS A C 1
ATOM 700 O O . LYS A 1 88 ? -7.910 4.690 13.706 1.00 91.50 88 LYS A O 1
ATOM 705 N N . LEU A 1 89 ? -9.275 3.913 12.106 1.00 94.00 89 LEU A N 1
ATOM 706 C CA . LEU A 1 89 ? -8.415 4.298 10.994 1.00 94.00 89 LEU A CA 1
ATOM 707 C C . LEU A 1 89 ? -8.383 5.831 10.838 1.00 94.00 89 LEU A C 1
ATOM 709 O O . LEU A 1 89 ? -9.429 6.481 10.855 1.00 94.00 89 LEU A O 1
ATOM 713 N N . LYS A 1 90 ? -7.181 6.409 10.713 1.00 94.81 90 LYS A N 1
ATOM 714 C CA . LYS A 1 90 ? -6.950 7.867 10.623 1.00 94.81 90 LYS A CA 1
ATOM 715 C C . LYS A 1 90 ? -6.295 8.304 9.321 1.00 94.81 90 LYS A C 1
ATOM 717 O O . LYS A 1 90 ? -6.538 9.416 8.856 1.00 94.81 90 LYS A O 1
ATOM 722 N N . LYS A 1 91 ? -5.412 7.476 8.769 1.00 96.12 91 LYS A N 1
ATOM 723 C CA . LYS A 1 91 ? -4.680 7.789 7.543 1.00 96.12 91 LYS A CA 1
ATOM 724 C C . LYS A 1 91 ? -4.293 6.511 6.830 1.00 96.12 91 LYS A C 1
ATOM 726 O O . LYS A 1 91 ? -3.867 5.552 7.470 1.00 96.12 91 LYS A O 1
ATOM 731 N N . ILE A 1 92 ? -4.359 6.558 5.509 1.00 96.19 92 ILE A N 1
ATOM 732 C CA . ILE A 1 92 ? -3.797 5.549 4.624 1.00 96.19 92 ILE A CA 1
ATOM 733 C C . ILE A 1 92 ? -2.852 6.221 3.651 1.00 96.19 92 ILE A C 1
ATOM 735 O O . ILE A 1 92 ? -3.115 7.306 3.138 1.00 96.19 92 ILE A O 1
ATOM 739 N N . THR A 1 93 ? -1.716 5.584 3.421 1.00 96.50 93 THR A N 1
ATOM 740 C CA . THR A 1 93 ? -0.761 5.982 2.399 1.00 96.50 93 THR A CA 1
ATOM 741 C C . THR A 1 93 ? -0.407 4.762 1.585 1.00 96.50 93 THR A C 1
ATOM 743 O O . THR A 1 93 ? -0.065 3.733 2.158 1.00 96.50 93 THR A O 1
ATOM 746 N N . TRP A 1 94 ? -0.443 4.878 0.265 1.00 95.62 94 TRP A N 1
ATOM 747 C CA . TRP A 1 94 ? 0.167 3.873 -0.591 1.00 95.62 94 TRP A CA 1
ATOM 748 C C . TRP A 1 94 ? 1.369 4.457 -1.322 1.00 95.62 94 TRP A C 1
ATOM 750 O O . TRP A 1 94 ? 1.388 5.645 -1.653 1.00 95.62 94 TRP A O 1
ATOM 760 N N . LYS A 1 95 ? 2.370 3.608 -1.559 1.00 95.94 95 LYS A N 1
ATOM 761 C CA . LYS A 1 95 ? 3.576 3.908 -2.333 1.00 95.94 95 LYS A CA 1
ATOM 762 C C . LYS A 1 95 ? 3.881 2.737 -3.250 1.00 95.94 95 LYS A C 1
ATOM 764 O O . LYS A 1 95 ? 3.970 1.602 -2.791 1.00 95.94 95 LYS A O 1
ATOM 769 N N . LEU A 1 96 ? 4.035 3.011 -4.536 1.00 94.38 96 LEU A N 1
ATOM 770 C CA . LEU A 1 96 ? 4.548 2.055 -5.505 1.00 94.38 96 LEU A CA 1
ATOM 771 C C . LEU A 1 96 ? 6.049 2.294 -5.650 1.00 94.38 96 LEU A C 1
ATOM 773 O O . LEU A 1 96 ? 6.457 3.338 -6.158 1.00 94.38 96 LEU A O 1
ATOM 777 N N . GLU A 1 97 ? 6.861 1.350 -5.190 1.00 95.75 97 GLU A N 1
ATOM 778 C CA . GLU A 1 97 ? 8.318 1.463 -5.185 1.00 95.75 97 GLU A CA 1
ATOM 779 C C . GLU A 1 97 ? 8.959 0.568 -6.241 1.00 95.75 97 GLU A C 1
ATOM 781 O O . GLU A 1 97 ? 8.588 -0.593 -6.401 1.00 95.75 97 GLU A O 1
ATOM 786 N N . GLU A 1 98 ? 9.958 1.110 -6.927 1.00 94.81 98 GLU A N 1
ATOM 787 C CA . GLU A 1 98 ? 10.896 0.398 -7.786 1.00 94.81 98 GLU A CA 1
ATOM 788 C C . GLU A 1 98 ? 12.216 0.253 -7.030 1.00 94.81 98 GLU A C 1
ATOM 790 O O . GLU A 1 98 ? 12.785 1.236 -6.558 1.00 94.81 98 GLU A O 1
ATOM 795 N N . THR A 1 99 ? 12.714 -0.975 -6.910 1.00 96.44 99 THR A N 1
ATOM 796 C CA . THR A 1 99 ? 14.031 -1.268 -6.340 1.00 96.44 99 THR A CA 1
ATOM 797 C C . THR A 1 99 ? 14.942 -1.818 -7.425 1.00 96.44 99 THR A C 1
ATOM 799 O O . THR A 1 99 ? 14.691 -2.888 -7.980 1.00 96.44 99 THR A O 1
ATOM 802 N N . ILE A 1 100 ? 16.035 -1.105 -7.683 1.00 94.88 100 ILE A N 1
ATOM 803 C CA . ILE A 1 100 ? 17.079 -1.473 -8.631 1.00 94.88 100 ILE A CA 1
ATOM 804 C C . ILE A 1 100 ? 18.298 -1.933 -7.837 1.00 94.88 100 ILE A C 1
ATOM 806 O O . ILE A 1 100 ? 18.924 -1.165 -7.108 1.00 94.88 100 ILE A O 1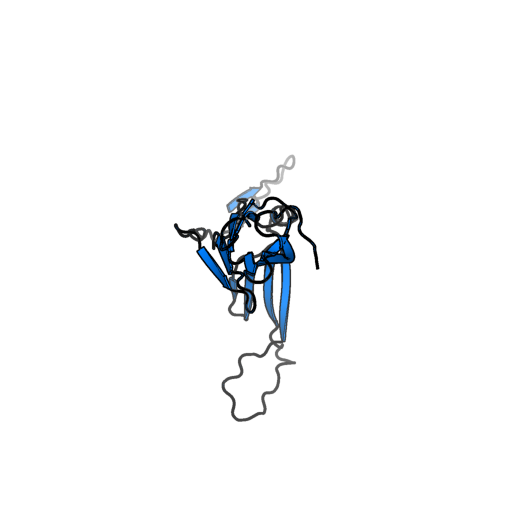
ATOM 810 N N . LYS A 1 101 ? 18.663 -3.201 -7.996 1.00 94.56 101 LYS A N 1
ATOM 811 C CA . LYS A 1 101 ? 19.913 -3.762 -7.480 1.00 94.56 101 LYS A CA 1
ATOM 812 C C . LYS A 1 101 ? 20.871 -3.920 -8.643 1.00 94.56 101 LYS A C 1
ATOM 814 O O . LYS A 1 101 ? 20.504 -4.487 -9.661 1.00 94.56 101 LYS A O 1
ATOM 819 N N . THR A 1 102 ? 22.089 -3.427 -8.498 1.00 91.19 102 THR A N 1
ATOM 820 C CA . THR A 1 102 ? 23.165 -3.554 -9.487 1.00 91.19 102 THR A CA 1
ATOM 821 C C . THR A 1 102 ? 24.398 -4.120 -8.809 1.00 91.19 102 THR A C 1
ATOM 823 O O . THR A 1 102 ? 24.645 -3.870 -7.626 1.00 91.19 102 THR A O 1
ATOM 826 N N . VAL A 1 103 ? 25.186 -4.888 -9.555 1.00 86.56 103 VAL A N 1
ATOM 827 C CA . VAL A 1 103 ? 26.484 -5.384 -9.100 1.00 86.56 103 VAL A CA 1
ATOM 828 C C . VAL A 1 103 ? 27.538 -4.797 -10.024 1.00 86.56 103 VAL A C 1
ATOM 830 O O . VAL A 1 103 ? 27.535 -5.060 -11.220 1.00 86.56 103 VAL A O 1
ATOM 833 N N . ALA A 1 104 ? 28.435 -3.979 -9.477 1.00 81.62 104 ALA A N 1
ATOM 834 C CA . ALA A 1 104 ? 29.565 -3.438 -10.218 1.00 81.62 104 ALA A CA 1
ATOM 835 C C . ALA A 1 104 ? 30.742 -4.420 -10.108 1.00 81.62 104 ALA A C 1
ATOM 837 O O . ALA A 1 104 ? 31.373 -4.478 -9.044 1.00 81.62 104 ALA A O 1
ATOM 838 N N . PRO A 1 105 ? 31.049 -5.215 -11.151 1.00 77.44 105 PRO A N 1
ATOM 839 C CA . PRO A 1 105 ? 32.156 -6.156 -11.089 1.00 77.44 105 PRO A CA 1
ATOM 840 C C . PRO A 1 105 ? 33.475 -5.402 -10.912 1.00 77.44 105 PRO A C 1
ATOM 842 O O . PRO A 1 105 ? 33.700 -4.346 -11.509 1.00 77.44 105 PRO A O 1
ATOM 845 N N . ALA A 1 106 ? 34.369 -5.957 -10.094 1.00 75.94 106 ALA A N 1
ATOM 846 C CA . ALA A 1 106 ? 35.712 -5.417 -9.963 1.00 75.94 106 ALA A CA 1
ATOM 847 C C . ALA A 1 106 ? 36.424 -5.475 -11.324 1.00 75.94 106 ALA A C 1
ATOM 849 O O . ALA A 1 106 ? 36.387 -6.494 -12.018 1.00 75.94 106 ALA A O 1
ATOM 850 N N . CYS A 1 107 ? 37.086 -4.385 -11.720 1.00 78.00 107 CYS A N 1
ATOM 851 C CA . CYS A 1 107 ? 37.915 -4.424 -12.918 1.00 78.00 107 CYS A CA 1
ATOM 852 C C . CYS A 1 107 ? 39.109 -5.363 -12.688 1.00 78.00 107 CYS A C 1
ATOM 854 O O . CYS A 1 107 ? 39.520 -5.586 -11.552 1.00 78.00 107 CYS A O 1
ATOM 856 N N . LYS A 1 108 ? 39.727 -5.863 -13.764 1.00 76.94 108 LYS A N 1
ATOM 857 C CA . LYS A 1 108 ? 40.858 -6.810 -13.679 1.00 76.94 108 LYS A CA 1
ATOM 858 C C . LYS A 1 108 ? 42.012 -6.332 -12.779 1.00 76.94 108 LYS A C 1
ATOM 860 O O . LYS A 1 108 ? 42.729 -7.155 -12.232 1.00 76.94 108 LYS A O 1
ATOM 865 N N . LYS A 1 109 ? 42.192 -5.013 -12.624 1.00 78.31 109 LYS A N 1
ATOM 866 C CA . LYS A 1 109 ? 43.230 -4.405 -11.770 1.00 78.31 109 LYS A CA 1
ATOM 867 C C . LYS A 1 109 ? 42.861 -4.343 -10.283 1.00 78.31 109 LYS A C 1
ATOM 869 O O . LYS A 1 109 ? 43.749 -4.218 -9.454 1.00 78.31 109 LYS A O 1
ATOM 874 N N . HIS A 1 110 ? 41.572 -4.401 -9.960 1.00 77.12 110 HIS A N 1
ATOM 875 C CA . HIS A 1 110 ? 41.042 -4.316 -8.596 1.00 77.12 110 HIS A CA 1
ATOM 876 C C . HIS A 1 110 ? 40.284 -5.589 -8.204 1.00 77.12 110 HIS A C 1
ATOM 878 O O . HIS A 1 110 ? 39.492 -5.579 -7.263 1.00 77.12 110 HIS A O 1
ATOM 884 N N . GLN A 1 111 ? 40.488 -6.679 -8.949 1.00 68.50 111 GLN A N 1
ATOM 885 C CA . GLN A 1 111 ? 39.915 -7.968 -8.610 1.00 68.50 111 GLN A CA 1
ATOM 886 C C . GLN A 1 111 ? 40.561 -8.433 -7.298 1.00 68.50 111 GLN A C 1
ATOM 888 O O . GLN A 1 111 ? 41.790 -8.445 -7.211 1.00 68.50 111 GLN A O 1
ATOM 893 N N . PRO A 1 112 ? 39.775 -8.764 -6.261 1.00 65.94 112 PRO A N 1
ATOM 894 C CA . PRO A 1 112 ? 40.342 -9.186 -4.992 1.00 65.94 112 PRO A CA 1
ATOM 895 C C . PRO A 1 112 ? 41.143 -10.475 -5.198 1.00 65.94 112 PRO A C 1
ATOM 897 O O . PRO A 1 112 ? 40.612 -11.467 -5.699 1.00 65.94 112 PRO A O 1
ATOM 900 N N . THR A 1 113 ? 42.421 -10.458 -4.818 1.00 59.53 113 THR A N 1
ATOM 901 C CA . THR A 1 113 ? 43.277 -11.647 -4.798 1.00 59.53 113 THR A CA 1
ATOM 902 C C . THR A 1 113 ? 42.759 -12.583 -3.712 1.00 59.53 113 THR A C 1
ATOM 904 O O . THR A 1 113 ? 43.001 -12.375 -2.525 1.00 59.53 113 THR A O 1
ATOM 907 N N . THR A 1 114 ? 41.989 -13.600 -4.091 1.00 55.78 114 THR A N 1
ATOM 908 C CA . THR A 1 114 ? 41.526 -14.637 -3.167 1.00 55.78 114 THR A CA 1
ATOM 909 C C . THR A 1 114 ? 42.681 -15.586 -2.836 1.00 55.78 114 THR A C 1
ATOM 911 O O . THR A 1 114 ? 42.820 -16.634 -3.457 1.00 55.78 114 THR A O 1
ATOM 914 N N . THR A 1 115 ? 43.513 -15.227 -1.859 1.00 48.41 115 THR A N 1
ATOM 915 C CA . THR A 1 115 ? 44.441 -16.139 -1.159 1.00 48.41 115 THR A CA 1
ATOM 916 C C . THR A 1 115 ? 43.836 -16.556 0.180 1.00 48.41 115 THR A C 1
ATOM 918 O O . THR A 1 115 ? 44.316 -16.179 1.244 1.00 48.41 115 THR A O 1
ATOM 921 N N . ALA A 1 116 ? 42.738 -17.307 0.131 1.00 46.25 116 ALA A N 1
ATOM 922 C CA . ALA A 1 116 ? 42.239 -18.050 1.282 1.00 46.25 116 ALA A CA 1
ATOM 923 C C . ALA A 1 116 ? 41.757 -19.418 0.790 1.00 46.25 116 ALA A C 1
ATOM 925 O O . ALA A 1 116 ? 40.739 -19.525 0.103 1.00 46.25 116 ALA A O 1
ATOM 926 N N . GLU A 1 117 ? 42.551 -20.444 1.084 1.00 47.59 117 GLU A N 1
ATOM 927 C CA . GLU A 1 117 ? 42.252 -21.843 0.799 1.00 47.59 117 GLU A CA 1
ATOM 928 C C . GLU A 1 117 ? 40.920 -22.239 1.460 1.00 47.59 117 GLU A C 1
ATOM 930 O O . GLU A 1 117 ? 40.716 -22.012 2.651 1.00 47.59 117 GLU A O 1
ATOM 935 N N . GLY A 1 118 ? 40.003 -22.834 0.687 1.00 47.50 118 GLY A N 1
ATOM 936 C CA . GLY A 1 118 ? 38.908 -23.635 1.250 1.00 47.50 118 GLY A CA 1
ATOM 937 C C . GLY A 1 118 ? 37.470 -23.128 1.104 1.00 47.50 118 GLY A C 1
ATOM 938 O O . GLY A 1 118 ? 36.586 -23.719 1.715 1.00 47.50 118 GLY A O 1
ATOM 939 N N . SER A 1 119 ? 37.169 -22.109 0.292 1.00 40.09 119 SER A N 1
ATOM 940 C CA . SER A 1 119 ? 35.764 -21.764 -0.007 1.00 40.09 119 SER A CA 1
ATOM 941 C C . SER A 1 119 ? 35.445 -21.797 -1.506 1.00 40.09 119 SER A C 1
ATOM 943 O O . SER A 1 119 ? 36.232 -21.351 -2.336 1.00 40.09 119 SER A O 1
ATOM 945 N N . ALA A 1 120 ? 34.295 -22.414 -1.810 1.00 43.72 120 ALA A N 1
ATOM 946 C CA . ALA A 1 120 ? 33.669 -22.671 -3.114 1.00 43.72 120 ALA A CA 1
ATOM 947 C C . ALA A 1 120 ? 33.798 -21.499 -4.118 1.00 43.72 120 ALA A C 1
ATOM 949 O O . ALA A 1 120 ? 33.936 -20.358 -3.671 1.00 43.72 120 ALA A O 1
ATOM 950 N N . PRO A 1 121 ? 33.741 -21.743 -5.452 1.00 41.16 121 PRO A N 1
ATOM 951 C CA . PRO A 1 121 ? 34.173 -20.785 -6.471 1.00 41.16 121 PRO A CA 1
ATOM 952 C C . PRO A 1 121 ? 33.553 -19.417 -6.211 1.00 41.16 121 PRO A C 1
ATOM 954 O O . PRO A 1 121 ? 32.335 -19.249 -6.280 1.00 41.16 121 PRO A O 1
ATOM 957 N N . ALA A 1 122 ? 34.408 -18.462 -5.842 1.00 48.94 122 ALA A N 1
ATOM 958 C CA . ALA A 1 122 ? 34.001 -17.123 -5.472 1.00 48.94 122 ALA A CA 1
ATOM 959 C C . ALA A 1 122 ? 33.349 -16.465 -6.690 1.00 48.94 122 ALA A C 1
ATOM 961 O O . ALA A 1 122 ? 34.030 -15.954 -7.581 1.00 48.94 122 ALA A O 1
ATOM 962 N N . ALA A 1 123 ? 32.014 -16.499 -6.728 1.00 51.88 123 ALA A N 1
ATOM 963 C CA . ALA A 1 123 ? 31.217 -15.635 -7.578 1.00 51.88 123 ALA A CA 1
ATOM 964 C C . ALA A 1 123 ? 31.818 -14.233 -7.486 1.00 51.88 123 ALA A C 1
ATOM 966 O O . ALA A 1 123 ? 32.082 -13.757 -6.382 1.00 51.88 123 ALA A O 1
ATOM 967 N N . GLN A 1 124 ? 32.107 -13.634 -8.639 1.00 53.72 124 GLN A N 1
ATOM 968 C CA . GLN A 1 124 ? 32.714 -12.316 -8.780 1.00 53.72 124 GLN A CA 1
ATOM 969 C C . GLN A 1 124 ? 32.037 -11.326 -7.816 1.00 53.72 124 GLN A C 1
ATOM 971 O O . GLN A 1 124 ? 30.967 -10.801 -8.115 1.00 53.72 124 GLN A O 1
ATOM 976 N N . LYS A 1 125 ? 32.619 -11.105 -6.628 1.00 59.47 125 LYS A N 1
ATOM 977 C CA . LYS A 1 125 ? 32.057 -10.213 -5.606 1.00 59.47 125 LYS A CA 1
ATOM 978 C C . LYS A 1 125 ? 32.328 -8.778 -6.042 1.00 59.47 125 LYS A C 1
ATOM 980 O O . LYS A 1 125 ? 33.286 -8.148 -5.605 1.00 59.47 125 LYS A O 1
ATOM 985 N N . GLY A 1 126 ? 31.523 -8.305 -6.986 1.00 68.12 126 GLY A N 1
ATOM 986 C CA . GLY A 1 126 ? 31.413 -6.893 -7.310 1.00 68.12 126 GLY A CA 1
ATOM 987 C C . GLY A 1 126 ? 30.765 -6.119 -6.164 1.00 68.12 126 GLY A C 1
ATOM 988 O O . GLY A 1 126 ? 30.099 -6.698 -5.303 1.00 68.12 126 GLY A O 1
ATOM 989 N N . ALA A 1 127 ? 30.954 -4.802 -6.148 1.00 79.62 127 ALA A N 1
ATOM 990 C CA . ALA A 1 127 ? 30.281 -3.941 -5.185 1.00 79.62 127 ALA A CA 1
ATOM 991 C C . ALA A 1 127 ? 28.788 -3.875 -5.539 1.00 79.62 127 ALA A C 1
ATOM 993 O O . ALA A 1 127 ? 28.434 -3.463 -6.645 1.00 79.62 127 ALA A O 1
ATOM 994 N N . SER A 1 128 ? 27.909 -4.288 -4.625 1.00 85.50 128 SER A N 1
ATOM 995 C CA . SER A 1 128 ? 26.461 -4.195 -4.827 1.00 85.50 128 SER A CA 1
ATOM 996 C C . SER A 1 128 ? 25.956 -2.794 -4.495 1.00 85.50 128 SER A C 1
ATOM 998 O O . SER A 1 128 ? 26.220 -2.288 -3.403 1.00 85.50 128 SER A O 1
ATOM 1000 N N . ARG A 1 129 ? 25.165 -2.198 -5.385 1.00 90.75 129 ARG A N 1
ATOM 1001 C CA . ARG A 1 129 ? 24.427 -0.957 -5.137 1.00 90.75 129 ARG A CA 1
ATOM 1002 C C . ARG A 1 129 ? 22.934 -1.247 -5.226 1.00 90.75 129 ARG A C 1
ATOM 1004 O O . ARG A 1 129 ? 22.487 -1.931 -6.140 1.00 90.75 129 ARG A O 1
ATOM 1011 N N . THR A 1 130 ? 22.177 -0.714 -4.275 1.00 94.62 130 THR A N 1
ATOM 1012 C CA . THR A 1 130 ? 20.712 -0.736 -4.301 1.00 94.62 130 THR A CA 1
ATOM 1013 C C . THR A 1 130 ? 20.215 0.699 -4.346 1.00 94.62 130 THR A C 1
ATOM 1015 O O . THR A 1 130 ? 20.684 1.529 -3.570 1.00 94.62 130 THR A O 1
ATOM 1018 N N . GLU A 1 131 ? 19.299 0.981 -5.260 1.00 94.50 131 GLU A N 1
ATOM 1019 C CA . GLU A 1 131 ? 18.600 2.254 -5.391 1.00 94.50 131 GLU A CA 1
ATOM 1020 C C . GLU A 1 131 ? 17.098 1.978 -5.357 1.00 94.50 131 GLU A C 1
ATOM 1022 O O . GLU A 1 131 ? 16.626 1.055 -6.021 1.00 94.50 131 GLU A O 1
ATOM 1027 N N . THR A 1 132 ? 16.358 2.756 -4.572 1.00 95.19 132 THR A N 1
ATOM 1028 C CA . THR A 1 132 ? 14.900 2.648 -4.476 1.00 95.19 132 THR A CA 1
ATOM 1029 C C . THR A 1 132 ? 14.280 3.976 -4.869 1.00 95.19 132 THR A C 1
ATOM 1031 O O . THR A 1 132 ? 14.746 5.037 -4.446 1.00 95.19 132 THR A O 1
ATOM 1034 N N . ARG A 1 133 ? 13.224 3.918 -5.676 1.00 94.12 133 ARG A N 1
ATOM 1035 C CA . ARG A 1 133 ? 12.514 5.084 -6.190 1.00 94.12 133 ARG A CA 1
ATOM 1036 C C . ARG A 1 133 ? 11.007 4.894 -6.085 1.00 94.12 133 ARG A C 1
ATOM 1038 O O . ARG A 1 133 ? 10.491 3.814 -6.343 1.00 94.12 133 ARG A O 1
ATOM 1045 N N . ILE A 1 134 ? 10.295 5.974 -5.781 1.00 94.69 134 ILE A N 1
ATOM 1046 C CA . ILE A 1 134 ? 8.830 6.003 -5.778 1.00 94.69 134 ILE A CA 1
ATOM 1047 C C . ILE A 1 134 ? 8.328 6.275 -7.201 1.00 94.69 134 ILE A C 1
ATOM 1049 O O . ILE A 1 134 ? 8.662 7.298 -7.806 1.00 94.69 134 ILE A O 1
ATOM 1053 N N . LEU A 1 135 ? 7.523 5.355 -7.732 1.00 92.19 135 LEU A N 1
ATOM 1054 C CA . LEU A 1 135 ? 6.856 5.484 -9.026 1.00 92.19 135 LEU A CA 1
ATOM 1055 C C . LEU A 1 135 ? 5.498 6.174 -8.922 1.00 92.19 135 LEU A C 1
ATOM 1057 O O . LEU A 1 135 ? 5.060 6.807 -9.878 1.00 92.19 135 LEU A O 1
ATOM 1061 N N . GLY A 1 136 ? 4.838 6.059 -7.776 1.00 92.12 136 GLY A N 1
ATOM 1062 C CA . GLY A 1 136 ? 3.569 6.710 -7.484 1.00 92.12 136 GLY A CA 1
ATOM 1063 C C . GLY A 1 136 ? 3.265 6.635 -5.997 1.00 92.12 136 GLY A C 1
ATOM 1064 O O . GLY A 1 136 ? 3.686 5.698 -5.320 1.00 92.12 136 GLY A O 1
ATOM 1065 N N . GLU A 1 137 ? 2.546 7.626 -5.490 1.00 95.50 137 GLU A N 1
ATOM 1066 C CA . GLU A 1 137 ? 2.107 7.661 -4.100 1.00 95.50 137 GLU A CA 1
ATOM 1067 C C . GLU A 1 137 ? 0.815 8.462 -3.950 1.00 95.50 137 GLU A C 1
ATOM 1069 O O . GLU A 1 137 ? 0.511 9.344 -4.760 1.00 95.50 137 GLU A O 1
ATOM 1074 N N . LYS A 1 138 ? 0.061 8.170 -2.889 1.00 95.50 138 LYS A N 1
ATOM 1075 C CA . LYS A 1 138 ? -1.095 8.974 -2.480 1.00 95.50 138 LYS A CA 1
ATOM 1076 C C . LYS A 1 138 ? -1.322 8.855 -0.980 1.00 95.50 138 LYS A C 1
ATOM 1078 O O . LYS A 1 138 ? -1.196 7.773 -0.406 1.00 95.50 138 LYS A O 1
ATOM 1083 N N . HIS A 1 139 ? -1.731 9.963 -0.370 1.00 96.06 139 HIS A N 1
ATOM 1084 C CA . HIS A 1 139 ? -2.205 10.016 1.011 1.00 96.06 139 HIS A CA 1
ATOM 1085 C C . HIS A 1 139 ? -3.722 10.203 1.038 1.00 96.06 139 HIS A C 1
ATOM 1087 O O . HIS A 1 139 ? -4.270 11.004 0.280 1.00 96.06 139 HIS A O 1
ATOM 1093 N N . MET A 1 140 ? -4.393 9.469 1.918 1.00 95.56 140 MET A N 1
ATOM 1094 C CA . MET A 1 140 ? -5.841 9.476 2.097 1.00 95.56 140 MET A CA 1
ATOM 1095 C C . MET A 1 140 ? -6.155 9.595 3.589 1.00 95.56 140 MET A C 1
ATOM 1097 O O . MET A 1 140 ? -5.541 8.923 4.420 1.00 95.56 140 MET A O 1
ATOM 1101 N N . HIS A 1 141 ? -7.097 10.471 3.922 1.00 95.31 141 HIS A N 1
ATOM 1102 C CA . HIS A 1 141 ? -7.529 10.747 5.297 1.00 95.31 141 HIS A CA 1
ATOM 1103 C C . HIS A 1 141 ? -9.008 10.409 5.529 1.00 95.31 141 HIS A C 1
ATOM 1105 O O . HIS A 1 141 ? -9.497 10.528 6.650 1.00 95.31 141 HIS A O 1
ATOM 1111 N N . ASP A 1 142 ? -9.699 9.978 4.476 1.00 92.50 142 ASP A N 1
ATOM 1112 C CA . ASP A 1 142 ? -11.100 9.587 4.452 1.00 92.50 142 ASP A CA 1
ATOM 1113 C C . ASP A 1 142 ? -11.363 8.600 3.292 1.00 92.50 142 ASP A C 1
ATOM 1115 O O . ASP A 1 142 ? -10.434 8.082 2.663 1.00 92.50 142 ASP A O 1
ATOM 1119 N N . GLY A 1 143 ? -12.643 8.312 3.031 1.00 91.06 143 GLY A N 1
ATOM 1120 C CA . GLY A 1 143 ? -13.084 7.452 1.926 1.00 91.06 143 GLY A CA 1
ATOM 1121 C C . GLY A 1 143 ? -13.290 5.982 2.295 1.00 91.06 143 GLY A C 1
ATOM 1122 O O . GLY A 1 143 ? -13.654 5.183 1.435 1.00 91.06 143 GLY A O 1
ATOM 1123 N N . TRP A 1 144 ? -13.102 5.620 3.565 1.00 94.25 144 TRP A N 1
ATOM 1124 C CA . TRP A 1 144 ? -13.384 4.284 4.083 1.00 94.25 144 TRP A CA 1
ATOM 1125 C C . TRP A 1 144 ? -14.747 4.207 4.770 1.00 94.25 144 TRP A C 1
ATOM 1127 O O . TRP A 1 144 ? -15.216 5.162 5.392 1.00 94.25 144 TRP A O 1
ATOM 1137 N N . LYS A 1 145 ? -15.377 3.037 4.679 1.00 92.88 145 LYS A N 1
ATOM 1138 C CA . LYS A 1 145 ? -16.608 2.708 5.397 1.00 92.88 145 LYS A CA 1
ATOM 1139 C C . LYS A 1 145 ? -16.229 1.962 6.663 1.00 92.88 145 LYS A C 1
ATOM 1141 O O . LYS A 1 145 ? -15.461 1.011 6.596 1.00 92.88 145 LYS A O 1
ATOM 1146 N N . SER A 1 146 ? -16.746 2.401 7.803 1.00 90.81 146 SER A N 1
ATOM 1147 C CA . SER A 1 146 ? -16.439 1.807 9.102 1.00 90.81 146 SER A CA 1
ATOM 1148 C C . SER A 1 146 ? -17.707 1.384 9.821 1.00 90.81 146 SER A C 1
ATOM 1150 O O . SER A 1 146 ? -18.601 2.214 10.003 1.00 90.81 146 SER A O 1
ATOM 1152 N N . ASP A 1 147 ? -17.741 0.148 10.298 1.00 88.81 147 ASP A N 1
ATOM 1153 C CA . ASP A 1 147 ? -18.771 -0.359 11.192 1.00 88.81 147 ASP A CA 1
ATOM 1154 C C . ASP A 1 147 ? -18.119 -0.873 12.479 1.00 88.81 147 ASP A C 1
ATOM 1156 O O . ASP A 1 147 ? -17.547 -1.958 12.526 1.00 88.81 147 ASP A O 1
ATOM 1160 N N . TYR A 1 148 ? -18.213 -0.063 13.535 1.00 83.31 148 TYR A N 1
ATOM 1161 C CA . TYR A 1 148 ? -17.748 -0.403 14.884 1.00 83.31 148 TYR A CA 1
ATOM 1162 C C . TYR A 1 148 ? -18.881 -0.925 15.782 1.00 83.31 148 TYR A C 1
ATOM 1164 O O . TYR A 1 148 ? -18.697 -1.055 16.990 1.00 83.31 148 TYR A O 1
ATOM 1172 N N . THR A 1 149 ? -20.080 -1.137 15.228 1.00 74.00 149 THR A N 1
ATOM 1173 C CA . THR A 1 149 ? -21.252 -1.598 15.989 1.00 74.00 149 THR A CA 1
ATOM 1174 C C . THR A 1 149 ? -21.366 -3.117 16.014 1.00 74.00 149 THR A C 1
ATOM 1176 O O . THR A 1 149 ? -21.920 -3.673 16.962 1.00 74.00 149 THR A O 1
ATOM 1179 N N . ALA A 1 150 ? -20.807 -3.784 15.002 1.00 67.75 150 ALA A N 1
ATOM 1180 C CA . ALA A 1 150 ? -20.647 -5.228 14.976 1.00 67.75 150 ALA A CA 1
ATOM 1181 C C . ALA A 1 150 ? -19.716 -5.713 16.104 1.00 67.75 150 ALA A C 1
ATOM 1183 O O . ALA A 1 150 ? -18.829 -4.994 16.558 1.00 67.75 150 ALA A O 1
ATOM 1184 N N . THR A 1 151 ? -19.895 -6.965 16.531 1.00 71.38 151 THR A N 1
ATOM 1185 C CA . THR A 1 151 ? -19.089 -7.608 17.587 1.00 71.38 151 THR A CA 1
ATOM 1186 C C . THR A 1 151 ? -17.589 -7.647 17.278 1.00 71.38 151 THR A C 1
ATOM 1188 O O . THR A 1 151 ? -16.782 -7.726 18.200 1.00 71.38 151 THR A O 1
ATOM 1191 N N . ASP A 1 152 ? -17.229 -7.588 15.995 1.00 78.94 152 ASP A N 1
ATOM 1192 C CA . ASP A 1 152 ? -15.859 -7.619 15.481 1.00 78.94 152 ASP A CA 1
ATOM 1193 C C . ASP A 1 152 ? -15.680 -6.522 14.422 1.00 78.94 152 ASP A C 1
ATOM 1195 O O . ASP A 1 152 ? -15.557 -6.799 13.232 1.00 78.94 152 ASP A O 1
ATOM 1199 N N . GLY A 1 153 ? -15.817 -5.264 14.848 1.00 86.94 153 GLY A N 1
ATOM 1200 C CA . GLY A 1 153 ? -15.906 -4.098 13.980 1.00 86.94 153 GLY A CA 1
ATOM 1201 C C . GLY A 1 153 ? -14.879 -4.091 12.850 1.00 86.94 153 GLY A C 1
ATOM 1202 O O . GLY A 1 153 ? -13.738 -4.536 13.008 1.00 86.94 153 GLY A O 1
ATOM 1203 N N . HIS A 1 154 ? -15.308 -3.574 11.704 1.00 92.44 154 HIS A N 1
ATOM 1204 C CA . HIS A 1 154 ? -14.575 -3.679 10.453 1.00 92.44 154 HIS A CA 1
ATOM 1205 C C . HIS A 1 154 ? -14.548 -2.357 9.687 1.00 92.44 154 HIS A C 1
ATOM 1207 O O . HIS A 1 154 ? -15.399 -1.477 9.858 1.00 92.44 154 HIS A O 1
ATOM 1213 N N . VAL A 1 155 ? -13.538 -2.216 8.834 1.00 94.81 155 VAL A N 1
ATOM 1214 C CA . VAL A 1 155 ? -13.377 -1.096 7.911 1.00 94.81 155 VAL A CA 1
ATOM 1215 C C . VAL A 1 155 ? -13.100 -1.633 6.516 1.00 94.81 155 VAL A C 1
ATOM 1217 O O . VAL A 1 155 ? -12.201 -2.445 6.331 1.00 94.81 155 VAL A O 1
ATOM 1220 N N . GLU A 1 156 ? -13.833 -1.135 5.528 1.00 94.94 156 GLU A N 1
ATOM 1221 C CA . GLU A 1 156 ? -13.640 -1.465 4.116 1.00 94.94 156 GLU A CA 1
ATOM 1222 C C . GLU A 1 156 ? -13.298 -0.208 3.323 1.00 94.94 156 GLU A C 1
ATOM 1224 O O . GLU A 1 156 ? -13.906 0.855 3.511 1.00 94.94 156 GLU A O 1
ATOM 1229 N N . PHE A 1 157 ? -12.334 -0.319 2.411 1.00 94.12 157 PHE A N 1
ATOM 1230 C CA . PHE A 1 157 ? -12.019 0.754 1.478 1.00 94.12 157 PHE A CA 1
ATOM 1231 C C . PHE A 1 157 ? -11.387 0.240 0.190 1.00 94.12 157 PHE A C 1
ATOM 1233 O O . PHE A 1 157 ? -10.665 -0.752 0.184 1.00 94.12 157 PHE A O 1
ATOM 1240 N N . GLY A 1 158 ? -11.621 0.974 -0.893 1.00 93.75 158 GLY A N 1
ATOM 1241 C CA . GLY A 1 158 ? -10.984 0.738 -2.179 1.00 93.75 158 GLY A CA 1
ATOM 1242 C C . GLY A 1 158 ? -10.216 1.970 -2.634 1.00 93.75 158 GLY A C 1
ATOM 1243 O O . GLY A 1 158 ? -10.658 3.100 -2.410 1.00 93.75 158 GLY A O 1
ATOM 1244 N N . PHE A 1 159 ? -9.065 1.771 -3.269 1.00 93.00 159 PHE A N 1
ATOM 1245 C CA . PHE A 1 159 ? -8.312 2.863 -3.878 1.00 93.00 159 PHE A CA 1
ATOM 1246 C C . PHE A 1 159 ? -7.619 2.425 -5.157 1.00 93.00 159 PHE A C 1
ATOM 1248 O O . PHE A 1 159 ? -7.263 1.263 -5.338 1.00 93.00 159 PHE A O 1
ATOM 1255 N N . GLU A 1 160 ? -7.391 3.405 -6.020 1.00 92.19 160 GLU A N 1
ATOM 1256 C CA . GLU A 1 160 ? -6.599 3.233 -7.224 1.00 92.19 160 GLU A CA 1
ATOM 1257 C C . GLU A 1 160 ? -5.123 3.547 -6.970 1.00 92.19 160 GLU A C 1
ATOM 1259 O O . GLU A 1 160 ? -4.786 4.514 -6.273 1.00 92.19 160 GLU A O 1
ATOM 1264 N N . TYR A 1 161 ? -4.249 2.753 -7.580 1.00 91.19 161 TYR A N 1
ATOM 1265 C CA . TYR A 1 161 ? -2.804 2.923 -7.569 1.00 91.19 161 TYR A CA 1
ATOM 1266 C C . TYR A 1 161 ? -2.218 2.745 -8.970 1.00 91.19 161 TYR A C 1
ATOM 1268 O O . TYR A 1 161 ? -2.827 2.179 -9.881 1.00 91.19 161 TYR A O 1
ATOM 1276 N N . GLY A 1 162 ? -1.009 3.262 -9.153 1.00 88.75 162 GLY A N 1
ATOM 1277 C CA . GLY A 1 162 ? -0.310 3.172 -10.423 1.00 88.75 162 GLY A CA 1
ATOM 1278 C C . GLY A 1 162 ? 0.901 4.086 -10.484 1.00 88.75 162 GLY A C 1
ATOM 1279 O O . GLY A 1 162 ? 1.260 4.758 -9.516 1.00 88.75 162 GLY A O 1
ATOM 1280 N N . VAL A 1 163 ? 1.529 4.099 -11.653 1.00 88.38 163 VAL A N 1
ATOM 1281 C CA . VAL A 1 163 ? 2.674 4.960 -11.947 1.00 88.38 163 VAL A CA 1
ATOM 1282 C C . VAL A 1 163 ? 2.195 6.400 -12.142 1.00 88.38 163 VAL A C 1
ATOM 1284 O O . VAL A 1 163 ? 1.208 6.652 -12.833 1.00 88.38 163 VAL A O 1
ATOM 1287 N N . ALA A 1 164 ? 2.902 7.361 -11.550 1.00 88.19 164 ALA A N 1
ATOM 1288 C CA . ALA A 1 164 ? 2.594 8.777 -11.672 1.00 88.19 164 ALA A CA 1
ATOM 1289 C C . ALA A 1 164 ? 2.626 9.227 -13.140 1.00 88.19 164 ALA A C 1
ATOM 1291 O O . ALA A 1 164 ? 3.534 8.876 -13.899 1.00 88.19 164 ALA A O 1
ATOM 1292 N N . ALA A 1 165 ? 1.672 10.079 -13.526 1.00 83.25 165 ALA A N 1
ATOM 1293 C CA . ALA A 1 165 ? 1.547 10.582 -14.895 1.00 83.25 165 ALA A CA 1
ATOM 1294 C C . ALA A 1 165 ? 2.832 11.252 -15.411 1.00 83.25 165 ALA A C 1
ATOM 1296 O O . ALA A 1 165 ? 3.175 11.121 -16.585 1.00 83.25 165 ALA A O 1
ATOM 1297 N N . SER A 1 166 ? 3.589 11.910 -14.527 1.00 82.94 166 SER A N 1
ATOM 1298 C CA . SER A 1 166 ? 4.891 12.491 -14.862 1.00 82.94 166 SER A CA 1
ATOM 1299 C C . SER A 1 166 ? 5.895 11.445 -15.347 1.00 82.94 166 SER A C 1
ATOM 1301 O O . SER A 1 166 ? 6.674 11.740 -16.241 1.00 82.94 166 SER A O 1
ATOM 1303 N N . LEU A 1 167 ? 5.872 10.219 -14.821 1.00 81.81 167 LEU A N 1
ATOM 1304 C CA . LEU A 1 167 ? 6.773 9.138 -15.234 1.00 81.81 167 LEU A CA 1
ATOM 1305 C C . LEU A 1 167 ? 6.277 8.395 -16.470 1.00 81.81 167 LEU A C 1
ATOM 1307 O O . LEU A 1 167 ? 7.093 7.898 -17.244 1.00 81.81 167 LEU A O 1
ATOM 1311 N N . LEU A 1 168 ? 4.960 8.368 -16.681 1.00 78.06 168 LEU A N 1
ATOM 1312 C CA . LEU A 1 168 ? 4.357 7.878 -17.920 1.00 78.06 168 LEU A CA 1
ATOM 1313 C C . LEU A 1 168 ? 4.689 8.800 -19.106 1.00 78.06 168 LEU A C 1
ATOM 1315 O O . LEU A 1 168 ? 4.948 8.319 -20.205 1.00 78.06 168 LEU A O 1
ATOM 1319 N N . ALA A 1 169 ? 4.724 10.117 -18.880 1.00 71.19 169 ALA A N 1
ATOM 1320 C CA . ALA A 1 169 ? 4.996 11.120 -19.911 1.00 71.19 169 ALA A CA 1
ATOM 1321 C C . ALA A 1 169 ? 6.494 11.405 -20.143 1.00 71.19 169 ALA A C 1
ATOM 1323 O O . ALA A 1 169 ? 6.861 12.031 -21.140 1.00 71.19 169 ALA A O 1
ATOM 1324 N N . SER A 1 170 ? 7.373 11.010 -19.217 1.00 60.22 170 SER A N 1
ATOM 1325 C CA . SER A 1 170 ? 8.760 11.479 -19.211 1.00 60.22 170 SER A CA 1
ATOM 1326 C C . SER A 1 170 ? 9.701 10.582 -20.004 1.00 60.22 170 SER A C 1
ATOM 1328 O O . SER A 1 170 ? 10.244 9.619 -19.475 1.00 60.22 170 SER A O 1
ATOM 1330 N N . SER A 1 171 ? 10.000 11.012 -21.234 1.00 54.41 171 SER A N 1
ATOM 1331 C CA . SER A 1 171 ? 11.386 11.105 -21.708 1.00 54.41 171 SER A CA 1
ATOM 1332 C C . SER A 1 171 ? 11.501 12.015 -22.928 1.00 54.41 171 SER A C 1
ATOM 1334 O O . SER A 1 171 ? 10.736 11.896 -23.883 1.00 54.41 171 SER A O 1
ATOM 1336 N N . LYS A 1 172 ? 12.553 12.847 -22.957 1.00 56.72 172 LYS A N 1
ATOM 1337 C CA . LYS A 1 172 ? 13.016 13.560 -24.168 1.00 56.72 172 LYS A CA 1
ATOM 1338 C C . LYS A 1 172 ? 13.319 12.608 -25.342 1.00 56.72 172 LYS A C 1
ATOM 1340 O O . LYS A 1 172 ? 13.368 13.053 -26.481 1.00 56.72 172 LYS A O 1
ATOM 1345 N N . ASN A 1 173 ? 13.485 11.313 -25.054 1.00 56.97 173 ASN A N 1
ATOM 1346 C CA . ASN A 1 173 ? 13.791 10.241 -26.000 1.00 56.97 173 ASN A CA 1
ATOM 1347 C C . ASN A 1 173 ? 12.645 9.213 -26.144 1.00 56.97 173 ASN A C 1
ATOM 1349 O O . ASN A 1 173 ? 12.860 8.151 -26.724 1.00 56.97 173 ASN A O 1
ATOM 1353 N N . GLY A 1 174 ? 11.451 9.481 -25.594 1.00 62.50 174 GLY A N 1
ATOM 1354 C CA . GLY A 1 174 ? 10.273 8.605 -25.714 1.00 62.50 174 GLY A CA 1
ATOM 1355 C C . GLY A 1 174 ? 10.308 7.301 -24.900 1.00 62.50 174 GLY A C 1
ATOM 1356 O O . GLY A 1 174 ? 9.464 6.436 -25.113 1.00 62.50 174 GLY A O 1
ATOM 1357 N N . ALA A 1 175 ? 11.272 7.130 -23.991 1.00 66.38 175 ALA A N 1
ATOM 1358 C CA . ALA A 1 175 ? 11.292 6.022 -23.032 1.00 66.38 175 ALA A CA 1
ATOM 1359 C C . ALA A 1 175 ? 10.414 6.317 -21.794 1.00 66.38 175 ALA A C 1
ATOM 1361 O O . ALA A 1 175 ? 10.356 7.465 -21.376 1.00 66.38 175 ALA A O 1
ATOM 1362 N N . PRO A 1 176 ? 9.759 5.324 -21.176 1.00 71.88 176 PRO A N 1
ATOM 1363 C CA . PRO A 1 176 ? 9.077 5.523 -19.900 1.00 71.88 176 PRO A CA 1
ATOM 1364 C C . PRO A 1 176 ? 10.070 5.826 -18.768 1.00 71.88 176 PRO A C 1
ATOM 1366 O O . PRO A 1 176 ? 11.197 5.333 -18.762 1.00 71.88 176 PRO A O 1
ATOM 1369 N N . GLY A 1 177 ? 9.636 6.601 -17.773 1.00 82.69 177 GLY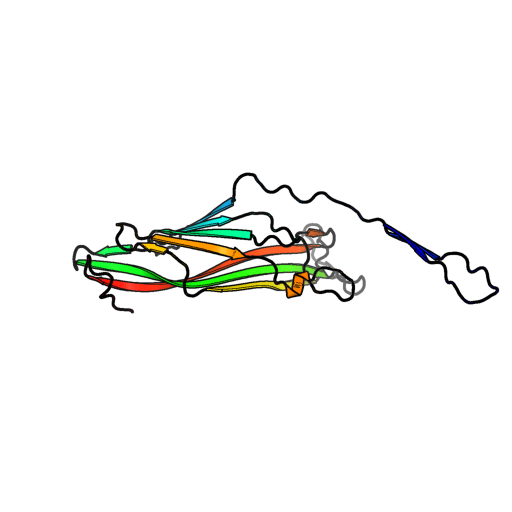 A N 1
ATOM 1370 C CA . GLY A 1 177 ? 10.432 6.956 -16.596 1.00 82.69 177 GLY A CA 1
ATOM 1371 C C . GLY A 1 177 ? 10.556 5.853 -15.536 1.00 82.69 177 GLY A C 1
ATOM 1372 O O . GLY A 1 177 ? 10.870 6.189 -14.396 1.00 82.69 177 GLY A O 1
ATOM 1373 N N . PHE A 1 178 ? 10.278 4.595 -15.882 1.00 85.75 178 PHE A N 1
ATOM 1374 C CA . PHE A 1 178 ? 10.302 3.407 -15.018 1.00 85.75 178 PHE A CA 1
ATOM 1375 C C . PHE A 1 178 ? 10.754 2.181 -15.828 1.00 85.75 178 PHE A C 1
ATOM 1377 O O . PHE A 1 178 ? 10.649 2.171 -17.060 1.00 85.75 178 PHE A O 1
ATOM 1384 N N . ALA A 1 179 ? 11.245 1.150 -15.146 1.00 87.50 179 ALA A N 1
ATOM 1385 C CA . ALA A 1 179 ? 11.621 -0.129 -15.732 1.00 87.50 179 ALA A CA 1
ATOM 1386 C C . ALA A 1 179 ? 10.568 -1.212 -15.435 1.00 87.50 179 ALA A C 1
ATOM 1388 O O . ALA A 1 179 ? 9.654 -1.037 -14.639 1.00 87.50 179 ALA A O 1
ATOM 1389 N N . CYS A 1 180 ? 10.665 -2.347 -16.126 1.00 87.25 180 CYS A N 1
ATOM 1390 C CA . CYS A 1 180 ? 9.874 -3.537 -15.808 1.00 87.25 180 CYS A CA 1
ATOM 1391 C C . CYS A 1 180 ? 10.686 -4.478 -14.914 1.00 87.25 180 CYS A C 1
ATOM 1393 O O . CYS A 1 180 ? 11.922 -4.457 -14.949 1.00 87.25 180 CYS A O 1
ATOM 1395 N N . ASP A 1 181 ? 9.992 -5.345 -14.177 1.00 90.06 181 ASP A N 1
ATOM 1396 C CA . ASP A 1 181 ? 10.632 -6.417 -13.415 1.00 90.06 181 ASP A CA 1
ATOM 1397 C C . ASP A 1 181 ? 11.558 -7.236 -14.317 1.00 90.06 181 ASP A C 1
ATOM 1399 O O . ASP A 1 181 ? 11.168 -7.735 -15.376 1.00 90.06 181 ASP A O 1
ATOM 1403 N N . SER A 1 182 ? 12.820 -7.342 -13.915 1.00 90.56 182 SER A N 1
ATOM 1404 C CA . SER A 1 182 ? 13.839 -8.028 -14.702 1.00 90.56 182 SER A CA 1
ATOM 1405 C C . SER A 1 182 ? 14.998 -8.484 -13.829 1.00 90.56 182 SER A C 1
ATOM 1407 O O . SER A 1 182 ? 15.298 -7.900 -12.788 1.00 90.56 182 SER A O 1
ATOM 1409 N N . ARG A 1 183 ? 15.671 -9.550 -14.261 1.00 90.25 183 ARG A N 1
ATOM 1410 C CA . ARG A 1 183 ? 16.940 -10.003 -13.694 1.00 90.25 183 ARG A CA 1
ATOM 1411 C C . ARG A 1 183 ? 17.888 -10.331 -14.836 1.00 90.25 183 ARG A C 1
ATOM 1413 O O . ARG A 1 183 ? 17.574 -11.157 -15.690 1.00 90.25 183 ARG A O 1
ATOM 1420 N N . SER A 1 184 ? 19.040 -9.689 -14.818 1.00 86.88 184 SER A N 1
ATOM 1421 C CA . SER A 1 184 ? 20.095 -9.817 -15.811 1.00 86.88 184 SER A CA 1
ATOM 1422 C C . SER A 1 184 ? 21.208 -10.741 -15.309 1.00 86.88 184 SER A C 1
ATOM 1424 O O . SER A 1 184 ? 21.373 -10.964 -14.107 1.00 86.88 184 SER A O 1
ATOM 1426 N N . LEU A 1 185 ? 21.977 -11.306 -16.245 1.00 81.69 185 LEU A N 1
ATOM 1427 C CA . LEU A 1 185 ? 23.081 -12.234 -15.949 1.00 81.69 185 LEU A CA 1
ATOM 1428 C C . LEU A 1 185 ? 24.250 -11.568 -15.206 1.00 81.69 185 LEU A C 1
ATOM 1430 O O . LEU A 1 185 ? 25.023 -12.247 -14.539 1.00 81.69 185 LEU A O 1
ATOM 1434 N N . ASP A 1 186 ? 24.367 -10.248 -15.312 1.00 79.69 186 ASP A N 1
ATOM 1435 C CA . ASP A 1 186 ? 25.354 -9.413 -14.621 1.00 79.69 186 ASP A CA 1
ATOM 1436 C C . ASP A 1 186 ? 25.017 -9.177 -13.134 1.00 79.69 186 ASP A C 1
ATOM 1438 O O . ASP A 1 186 ? 25.764 -8.503 -12.429 1.00 79.69 186 ASP A O 1
ATOM 1442 N N . GLY A 1 187 ? 23.898 -9.724 -12.646 1.00 82.81 187 GLY A N 1
ATOM 1443 C CA . GLY A 1 187 ? 23.421 -9.528 -11.279 1.00 82.81 187 GLY A CA 1
ATOM 1444 C C . GLY A 1 187 ? 22.563 -8.276 -11.094 1.00 82.81 187 GLY A C 1
ATOM 1445 O O . GLY A 1 187 ? 22.106 -8.029 -9.977 1.00 82.81 187 GLY A O 1
ATOM 1446 N N . THR A 1 188 ? 22.301 -7.511 -12.158 1.00 88.56 188 THR A N 1
ATOM 1447 C CA . THR A 1 188 ? 21.347 -6.401 -12.115 1.00 88.56 188 THR A CA 1
ATOM 1448 C C . THR A 1 188 ? 19.921 -6.944 -12.018 1.00 88.56 188 THR A C 1
ATOM 1450 O O . THR A 1 188 ? 19.533 -7.837 -12.771 1.00 88.56 188 THR A O 1
ATOM 1453 N N . SER A 1 189 ? 19.112 -6.419 -11.100 1.00 93.56 189 SER A N 1
ATOM 1454 C CA . SER A 1 189 ? 17.697 -6.769 -10.986 1.00 93.56 189 SER A CA 1
ATOM 1455 C C . SER A 1 189 ? 16.831 -5.565 -10.659 1.00 93.56 189 SER A C 1
ATOM 1457 O O . SER A 1 189 ? 17.188 -4.775 -9.786 1.00 93.56 189 SER A O 1
ATOM 1459 N N . VAL A 1 190 ? 15.669 -5.496 -11.293 1.00 94.81 190 VAL A N 1
ATOM 1460 C CA . VAL A 1 190 ? 14.602 -4.538 -11.001 1.00 94.81 190 VAL A CA 1
ATOM 1461 C C . VAL A 1 190 ? 13.423 -5.306 -10.414 1.00 94.81 190 VAL A C 1
ATOM 1463 O O . VAL A 1 190 ? 13.048 -6.349 -10.951 1.00 94.81 190 VAL A O 1
ATOM 1466 N N . SER A 1 191 ? 12.863 -4.805 -9.316 1.00 94.81 191 SER A N 1
ATOM 1467 C CA . SER A 1 191 ? 11.665 -5.360 -8.680 1.00 94.81 191 SER A CA 1
ATOM 1468 C C . SER A 1 191 ? 10.753 -4.255 -8.166 1.00 94.81 191 SER A C 1
ATOM 1470 O O . SER A 1 191 ? 11.259 -3.275 -7.614 1.00 94.81 191 SER A O 1
ATOM 1472 N N . HIS A 1 192 ? 9.441 -4.459 -8.244 1.00 93.81 192 HIS A N 1
ATOM 1473 C CA . HIS A 1 192 ? 8.447 -3.513 -7.738 1.00 93.81 192 HIS A CA 1
ATOM 1474 C C . HIS A 1 192 ? 7.721 -4.010 -6.484 1.00 93.81 192 HIS A C 1
ATOM 1476 O O . HIS A 1 192 ? 7.540 -5.211 -6.285 1.00 93.81 192 HIS A O 1
ATOM 1482 N N . ALA A 1 193 ? 7.279 -3.074 -5.642 1.00 93.44 193 ALA A N 1
ATOM 1483 C CA . ALA A 1 193 ? 6.456 -3.360 -4.472 1.00 93.44 193 ALA A CA 1
ATOM 1484 C C . ALA A 1 193 ? 5.384 -2.282 -4.263 1.00 93.44 193 ALA A C 1
ATOM 1486 O O . ALA A 1 193 ? 5.684 -1.088 -4.265 1.00 93.44 193 ALA A O 1
ATOM 1487 N N . LEU A 1 194 ? 4.136 -2.705 -4.036 1.00 93.88 194 LEU A N 1
ATOM 1488 C CA . LEU A 1 194 ? 3.083 -1.836 -3.515 1.00 93.88 194 LEU A CA 1
ATOM 1489 C C . LEU A 1 194 ? 3.120 -1.878 -1.985 1.00 93.88 194 LEU A C 1
ATOM 1491 O O . LEU A 1 194 ? 2.823 -2.904 -1.373 1.00 93.88 194 LEU A O 1
ATOM 1495 N N . MET A 1 195 ? 3.477 -0.757 -1.368 1.00 94.44 195 MET A N 1
ATOM 1496 C CA . MET A 1 195 ? 3.448 -0.583 0.078 1.00 94.44 195 MET A CA 1
ATOM 1497 C C . MET A 1 195 ? 2.185 0.159 0.493 1.00 94.44 195 MET A C 1
ATOM 1499 O O . MET A 1 195 ? 1.886 1.220 -0.049 1.00 94.44 195 MET A O 1
ATOM 1503 N N . ILE A 1 196 ? 1.473 -0.389 1.476 1.00 94.69 196 ILE A N 1
ATOM 1504 C CA . ILE A 1 196 ? 0.293 0.225 2.088 1.00 94.69 196 ILE A CA 1
ATOM 1505 C C . ILE A 1 196 ? 0.618 0.461 3.560 1.00 94.69 196 ILE A C 1
ATOM 1507 O O . ILE A 1 196 ? 0.864 -0.478 4.316 1.00 94.69 196 ILE A O 1
ATOM 1511 N N . GLU A 1 197 ? 0.631 1.725 3.955 1.00 94.81 197 GLU A N 1
ATOM 1512 C CA . GLU A 1 197 ? 0.855 2.183 5.318 1.00 94.81 197 GLU A CA 1
ATOM 1513 C C . GLU A 1 197 ? -0.465 2.701 5.892 1.00 94.81 197 GLU A C 1
ATOM 1515 O O . GLU A 1 197 ? -1.152 3.521 5.277 1.00 94.81 197 GLU A O 1
ATOM 1520 N N . MET A 1 198 ? -0.822 2.218 7.079 1.00 94.25 198 MET A N 1
ATOM 1521 C CA . MET A 1 198 ? -2.066 2.559 7.760 1.00 94.25 198 MET A CA 1
ATOM 1522 C C . MET A 1 198 ? -1.753 3.100 9.146 1.00 94.25 198 MET A C 1
ATOM 1524 O O . MET A 1 198 ? -1.008 2.486 9.907 1.00 94.25 198 MET A O 1
ATOM 1528 N N . VAL A 1 199 ? -2.357 4.236 9.482 1.00 94.81 199 VAL A N 1
ATOM 1529 C CA . VAL A 1 199 ? -2.297 4.824 10.819 1.00 94.81 199 VAL A CA 1
ATOM 1530 C C . VAL A 1 199 ? -3.644 4.607 11.487 1.00 94.81 199 VAL A C 1
ATOM 1532 O O . VAL A 1 199 ? -4.666 5.118 11.020 1.00 94.81 199 VAL A O 1
ATOM 1535 N N . VAL A 1 200 ? -3.630 3.865 12.590 1.00 93.12 200 VAL A N 1
ATOM 1536 C CA . VAL A 1 200 ? -4.797 3.602 13.437 1.00 93.12 200 VAL A CA 1
ATOM 1537 C C . VAL A 1 200 ? -4.589 4.220 14.816 1.00 93.12 200 VAL A C 1
ATOM 1539 O O . VAL A 1 200 ? -3.465 4.290 15.309 1.00 93.12 200 VAL A O 1
ATOM 1542 N N . SER A 1 201 ? -5.669 4.670 15.446 1.00 92.62 201 SER A N 1
ATOM 1543 C CA . SER A 1 201 ? -5.669 5.165 16.822 1.00 92.62 201 SER A CA 1
ATOM 1544 C C . SER A 1 201 ? -6.614 4.341 17.680 1.00 92.62 201 SER A C 1
ATOM 1546 O O . SER A 1 201 ? -7.731 4.042 17.256 1.00 92.62 201 SER A O 1
ATOM 1548 N N . LYS A 1 202 ? -6.202 4.055 18.908 1.00 90.75 202 LYS A N 1
ATOM 1549 C CA . LYS A 1 202 ? -7.059 3.437 19.914 1.00 90.75 202 LYS A CA 1
ATOM 1550 C C . LYS A 1 202 ? -7.993 4.488 20.521 1.00 90.75 202 LYS A C 1
ATOM 1552 O O . LYS A 1 202 ? -7.539 5.550 20.939 1.00 90.75 202 LYS A O 1
ATOM 1557 N N . GLU A 1 203 ? -9.288 4.202 20.540 1.00 90.19 203 GLU A N 1
ATOM 1558 C CA . GLU A 1 203 ? -10.333 5.042 21.133 1.00 90.19 203 GLU A CA 1
ATOM 1559 C C . GLU A 1 203 ? -11.244 4.178 22.025 1.00 90.19 203 GLU A C 1
ATOM 1561 O O . GLU A 1 203 ? -11.331 2.960 21.857 1.00 90.19 203 GLU A O 1
ATOM 1566 N N . TRP A 1 204 ? -11.920 4.807 22.990 1.00 84.94 204 TRP A N 1
ATOM 1567 C CA . TRP A 1 204 ? -12.839 4.129 23.911 1.00 84.94 204 TRP A CA 1
ATOM 1568 C C . TRP A 1 204 ? -14.189 4.822 23.927 1.00 84.94 204 TRP A C 1
ATOM 1570 O O . TRP A 1 204 ? -14.240 6.043 24.049 1.00 84.94 204 TRP A O 1
ATOM 1580 N N . ALA A 1 205 ? -15.276 4.056 23.894 1.00 81.62 205 ALA A N 1
ATOM 1581 C CA . ALA A 1 205 ? -16.629 4.583 24.033 1.00 81.62 205 ALA A CA 1
ATOM 1582 C C . ALA A 1 205 ? -17.484 3.731 24.985 1.00 81.62 205 ALA A C 1
ATOM 1584 O O . ALA A 1 205 ? -17.249 2.529 25.122 1.00 81.62 205 ALA A O 1
ATOM 1585 N N . PRO A 1 206 ? -18.513 4.306 25.630 1.00 79.06 206 PRO A N 1
ATOM 1586 C CA . PRO A 1 206 ? -19.541 3.516 26.299 1.00 79.06 206 PRO A CA 1
ATOM 1587 C C . PRO A 1 206 ? -20.253 2.595 25.299 1.00 79.06 206 PRO A C 1
ATOM 1589 O O . PRO A 1 206 ? -20.524 2.997 24.162 1.00 79.06 206 PRO A O 1
ATOM 1592 N N . ALA A 1 207 ? -20.597 1.378 25.723 1.00 69.56 207 ALA A N 1
ATOM 1593 C CA . ALA A 1 207 ? -21.298 0.419 24.872 1.00 69.56 207 ALA A CA 1
ATOM 1594 C C . ALA A 1 207 ? -22.582 1.024 24.266 1.00 69.56 207 ALA A C 1
ATOM 1596 O O . ALA A 1 207 ? -23.390 1.645 24.961 1.00 69.56 207 ALA A O 1
ATOM 1597 N N . GLY A 1 208 ? -22.746 0.882 22.947 1.00 66.69 208 GLY A N 1
ATOM 1598 C CA . GLY A 1 208 ? -23.884 1.425 22.195 1.00 66.69 208 GLY A CA 1
ATOM 1599 C C . GLY A 1 208 ? -23.848 2.939 21.930 1.00 66.69 208 GLY A C 1
ATOM 1600 O O . GLY A 1 208 ? -24.755 3.454 21.279 1.00 66.69 208 GLY A O 1
ATOM 1601 N N . LYS A 1 209 ? -22.820 3.671 22.392 1.00 70.56 209 LYS A N 1
ATOM 1602 C CA . LYS A 1 209 ? -22.658 5.119 22.149 1.00 70.56 209 LYS A CA 1
ATOM 1603 C C . LYS A 1 209 ? -21.268 5.464 21.588 1.00 70.56 209 LYS A C 1
ATOM 1605 O O . LYS A 1 209 ? -20.532 6.221 22.221 1.00 70.56 209 LYS A O 1
ATOM 1610 N N . PRO A 1 210 ? -20.919 4.994 20.373 1.00 63.84 210 PRO A N 1
ATOM 1611 C CA . PRO A 1 210 ? -19.606 5.243 19.764 1.00 63.84 210 PRO A CA 1
ATOM 1612 C C . PRO A 1 210 ? -19.308 6.733 19.511 1.00 63.84 210 PRO A C 1
ATOM 1614 O O . PRO A 1 210 ? -18.154 7.116 19.381 1.00 63.84 210 PRO A O 1
ATOM 1617 N N . HIS A 1 211 ? -20.327 7.601 19.487 1.00 67.06 211 HIS A N 1
ATOM 1618 C CA . HIS A 1 211 ? -20.154 9.050 19.325 1.00 67.06 211 HIS A CA 1
ATOM 1619 C C . HIS A 1 211 ? -19.554 9.762 20.553 1.00 67.06 211 HIS A C 1
ATOM 1621 O O . HIS A 1 211 ? -19.130 10.906 20.430 1.00 67.06 211 HIS A O 1
ATOM 1627 N N . LEU A 1 212 ? -19.519 9.117 21.726 1.00 73.06 212 LEU A N 1
ATOM 1628 C CA . LEU A 1 212 ? -18.967 9.681 22.970 1.00 73.06 212 LEU A CA 1
ATOM 1629 C C . LEU A 1 212 ? -17.512 9.267 23.209 1.00 73.06 212 LEU A C 1
ATOM 1631 O O . LEU A 1 212 ? -17.070 9.176 24.354 1.00 73.06 212 LEU A O 1
ATOM 1635 N N . ALA A 1 213 ? -16.791 8.937 22.143 1.00 69.81 213 ALA A N 1
ATOM 1636 C CA . ALA A 1 213 ? -15.479 8.351 22.283 1.00 69.81 213 ALA A CA 1
ATOM 1637 C C . ALA A 1 213 ? -14.421 9.337 22.783 1.00 69.81 213 ALA A C 1
ATOM 1639 O O . ALA A 1 213 ? -14.350 10.480 22.328 1.00 69.81 213 ALA A O 1
ATOM 1640 N N . ALA A 1 214 ? -13.568 8.856 23.684 1.00 68.50 214 ALA A N 1
ATOM 1641 C CA . ALA A 1 214 ? -12.380 9.558 24.145 1.00 68.50 214 ALA A CA 1
ATOM 1642 C C . ALA A 1 214 ? -11.128 8.980 23.467 1.00 68.50 214 ALA A C 1
ATOM 1644 O O . ALA A 1 214 ? -10.991 7.762 23.316 1.00 68.50 214 ALA A O 1
ATOM 1645 N N . GLN A 1 215 ? -10.219 9.869 23.064 1.00 63.88 215 GLN A N 1
ATOM 1646 C CA . GLN A 1 215 ? -8.929 9.520 22.472 1.00 63.88 215 GLN A CA 1
ATOM 1647 C C . GLN A 1 215 ? -7.860 9.405 23.569 1.00 63.88 215 GLN A C 1
ATOM 1649 O O . GLN A 1 215 ? -7.852 10.208 24.503 1.00 63.88 215 GLN A O 1
ATOM 1654 N N . THR A 1 216 ? -6.968 8.422 23.438 1.00 53.34 216 THR A N 1
ATOM 1655 C CA . THR A 1 216 ? -5.724 8.305 24.223 1.00 53.34 216 THR A CA 1
ATOM 1656 C C . THR A 1 216 ? -4.519 8.811 23.454 1.00 53.34 216 THR A C 1
ATOM 1658 O O . THR A 1 216 ? -4.488 8.582 22.220 1.00 53.34 216 THR A O 1
#

Radius of gyration: 27.55 Å; chains: 1; bounding box: 68×46×92 Å

Secondary structure (DSSP, 8-state):
-EEEE----SSS--PPPEEEE-----PPPPPPPSSPEEEEEE-TTS--EEEEEE-S---SSSPPEEEEEEEE--EEEETTTTEEEEEEEEEEEEEEEEEEEEEEPPPTTS------TT-S-----PEEEEEEEEEEEEEESS--EEE-SSTT-EEEEEEEE---HHHHH--TTS--SSPPSEE-TTS-EEEEEEEEEEEEEEEEEETT-GGGPEE-

InterPro domains:
  IPR024391 LDB19, N-terminal [PF13002] (18-111)

Organism: Verticillium longisporum (NCBI:txid100787)

Foldseek 3Di:
DKDWDFDDDPDDDRDDIDIDDDDDDDDDADDWDPFFDWDWDADPPARKIKIKTWTPDADLPDDFTKIKIKIKRFWDADPVVLKIKGKAWFKKKKWKKKKKKAFAFDDPVRQDDPPDPDDDDPDRRGDIDIDMDTQDMDMDGDAWDWDRLDNTTMIIHMDTDHGDPCQSPDDPVPDGNDDDFDADPNRITMDIDMDMDIDIFMWMDRRPCPVRIDGD

pLDDT: mean 80.94, std 14.32, range [40.09, 96.5]